Protein AF-A0A836ZQK9-F1 (afdb_monomer)

Secondary structure (DSSP, 8-state):
-PPPP-EE-SSSSEE--SSPPPPHHHHHHHHTT-GGG--EEEEEEE---SSSEEEEEEETTEEEEEEEEETTT--HHHHHHHHHHHHHHHHTT--BPPBPP-TTS-S-EEETTEEEEEEEPPSSB-TTTTSPTTPPPSSHHHHHHHHHHHHHHHHHTTT--PPPPS--TT----TTTSSS-HHHHHHHHHTT-HHHHHHHTTS-HHHHHHHHTHHHHHHHHHHHTSTTSS--EEE-S---GGGEEEEEETTEEEEEEE--GGG-EEE-HHHHHHHHHHHHH--GGGGGGT------HHHHTT-

Solvent-accessible surface area (backbone atoms only — not comparable to full-atom values): 16771 Å² total; per-residue (Å²): 131,84,80,75,78,54,14,57,47,98,54,97,52,76,29,75,50,87,50,71,77,80,48,71,67,58,52,50,61,57,44,68,43,28,65,86,38,48,56,81,76,46,80,75,47,69,56,40,54,55,92,44,26,32,33,39,30,35,29,74,71,49,60,32,33,42,38,40,32,50,42,95,70,34,38,60,67,61,50,46,58,45,49,52,51,44,51,46,24,41,74,57,66,31,56,49,46,48,76,43,58,31,82,85,69,43,54,56,47,79,56,94,64,34,24,35,40,41,28,48,63,60,52,63,39,66,85,34,70,89,54,62,83,33,54,50,60,94,44,54,58,55,25,30,22,49,26,55,46,51,54,47,42,53,62,23,33,59,90,63,88,64,78,56,63,94,62,80,62,67,50,39,68,55,74,47,69,73,45,100,53,35,67,60,45,45,58,62,49,33,81,81,31,64,70,60,40,62,68,44,71,84,46,70,53,70,59,51,44,55,72,73,44,41,67,57,46,66,68,44,40,72,57,60,71,34,92,77,58,62,54,80,30,52,39,52,44,58,46,36,70,68,36,34,16,36,42,72,58,97,87,46,57,39,64,45,17,40,50,74,53,74,19,37,26,55,32,21,69,69,57,35,49,52,39,32,47,52,33,26,28,33,34,60,60,36,48,81,69,82,38,81,52,68,59,48,64,81,36,58,84,38,65

Radius of gyration: 20.06 Å; Cα contacts (8 Å, |Δi|>4): 512; chains: 1; bounding box: 60×52×53 Å

pLDDT: mean 93.71, std 6.9, range [37.28, 98.88]

Foldseek 3Di:
DDDADWAFDPAPDTHHAPDDADDPVNVQVVCVQAPVQAGWDAFPDWARHRQWTKTWTAGPNGIKIKIKHFCVQPPLVLVVVLQLQQVLLVVLPQQAWHWDAGPVRRQWDDDDRMIMGMIHDGDAAQPCRVPHWLEADPDLLLLQQLVVSQVSSQVSQPPVPDAWGPDPRLAAACVLLLDPDSLVSVVVVCVVVVVVVVVCVPPPVSVCCVPPPVVVSVVCNVQSVPVPSKDWTWHLNQSASSQFHWDADPNRIHGNYGHDSSHITRHGSVSNLVNNQRRHFFPVNVVVVVHHRHGPVVSNVSD

Organism: NCBI:txid1184265

Mean predicted aligned error: 4.22 Å

InterPro domains:
  IPR002575 Aminoglycoside phosphotransferase [PF01636] (57-280)
  IPR011009 Protein kinase-like domain superfamily [SSF56112] (20-278)
  IPR050249 Pseudomonas-type Homoserine Kinase [PTHR21064] (59-283)

Nearest PDB structures (foldseek):
  6sv5-assembly1_A  TM=6.709E-01  e=5.496E-08  Bacillus pumilus
  6sul-assembly2_C  TM=6.731E-01  e=3.816E-07  Bacillus pumilus
  4pdy-assembly1_A  TM=6.134E-01  e=2.683E-07  Alicyclobacillus acidocaldarius subsp. acidocaldarius DSM 446
  3nie-assembly3_A  TM=5.172E-01  e=1.338E-03  Plasmodium falciparum
  1mru-assembly1_A  TM=5.397E-01  e=1.486E-02  Mycobacterium tuberculosis

Sequence (303 aa):
MNVPHQVHGMSLELALPDWPVLTTDEIHRVLQGFPALGRLTEVRWHSARPFSAAACVETASGPVIVKRHHRSVRSVAALREEHSFIAHLRWAGAPVVEVLHDAQGRTALAYDDWVYEVQRVGAGRDLYRDALSWTPFTDLAHARAAGAALAQLHNAAQGFDAPARSTSVLVANLRLFAQADPLQALHDALSTRPHLAAALQHRPWQHDIATHLLPWHARAWPLLSAPGALPPLWTHGDWHASNLLWDTIDGHTRVSTIFDFGLTDCSSALFDLATAIERNLIPWLRLDTDARAQAELAQLDAL

Structure (mmCIF, N/CA/C/O backbone):
data_AF-A0A836ZQK9-F1
#
_entry.id   AF-A0A836ZQK9-F1
#
loop_
_atom_site.group_PDB
_atom_site.id
_atom_site.type_symbol
_atom_site.label_atom_id
_atom_site.label_alt_id
_atom_site.label_comp_id
_atom_site.label_asym_id
_atom_site.label_entity_id
_atom_site.label_seq_id
_atom_site.pdbx_PDB_ins_code
_atom_site.Cartn_x
_atom_site.Cartn_y
_atom_site.Cartn_z
_atom_site.occupancy
_atom_site.B_iso_or_equiv
_atom_site.auth_seq_id
_atom_site.auth_comp_id
_atom_site.auth_asym_id
_atom_site.auth_atom_id
_atom_site.pdbx_PDB_model_num
ATOM 1 N N . MET A 1 1 ? -33.364 -11.709 -2.331 1.00 37.28 1 MET A N 1
ATOM 2 C CA . MET A 1 1 ? -32.079 -12.435 -2.264 1.00 37.28 1 MET A CA 1
ATOM 3 C C . MET A 1 1 ? -30.996 -11.379 -2.149 1.00 37.28 1 MET A C 1
ATOM 5 O O . MET A 1 1 ? -30.955 -10.523 -3.022 1.00 37.28 1 MET A O 1
ATOM 9 N N . ASN A 1 2 ? -30.222 -11.358 -1.060 1.00 48.94 2 ASN A N 1
ATOM 10 C CA . ASN A 1 2 ? -29.102 -10.420 -0.943 1.00 48.94 2 ASN A CA 1
ATOM 11 C C . ASN A 1 2 ? -28.003 -10.858 -1.909 1.00 48.94 2 ASN A C 1
ATOM 13 O O . ASN A 1 2 ? -27.611 -12.024 -1.901 1.00 48.94 2 ASN A O 1
ATOM 17 N N . VAL A 1 3 ? -27.546 -9.932 -2.747 1.00 65.25 3 VAL A N 1
ATOM 18 C CA . VAL A 1 3 ? -26.366 -10.137 -3.588 1.00 65.25 3 VAL A CA 1
ATOM 19 C C . VAL A 1 3 ? -25.162 -10.320 -2.649 1.00 65.25 3 VAL A C 1
ATOM 21 O O . VAL A 1 3 ? -25.035 -9.541 -1.700 1.00 65.25 3 VAL A O 1
ATOM 24 N N . PRO A 1 4 ? -24.328 -11.361 -2.828 1.00 77.75 4 PRO A N 1
ATOM 25 C CA . PRO A 1 4 ? -23.146 -11.565 -1.993 1.00 77.75 4 PRO A CA 1
ATOM 26 C C . PRO A 1 4 ? -22.179 -10.382 -2.131 1.00 77.75 4 PRO A C 1
ATOM 28 O O . PRO A 1 4 ? -22.065 -9.804 -3.208 1.00 77.75 4 PRO A O 1
ATOM 31 N N . HIS A 1 5 ? -21.486 -10.030 -1.042 1.00 82.31 5 HIS A N 1
ATOM 32 C CA . HIS A 1 5 ? -20.444 -8.996 -1.060 1.00 82.31 5 HIS A CA 1
ATOM 33 C C . HIS A 1 5 ? -19.374 -9.340 -2.097 1.00 82.31 5 HIS A C 1
ATOM 35 O O . HIS A 1 5 ? -18.931 -10.489 -2.159 1.00 82.31 5 HIS A O 1
ATOM 41 N N . GLN A 1 6 ? -18.956 -8.349 -2.882 1.00 83.31 6 GLN A N 1
ATOM 42 C CA . GLN A 1 6 ? -17.950 -8.517 -3.926 1.00 83.31 6 GLN A CA 1
ATOM 43 C C . GLN A 1 6 ? -16.752 -7.595 -3.688 1.00 83.31 6 GLN A C 1
ATOM 45 O O . GLN A 1 6 ? -16.864 -6.552 -3.040 1.00 83.31 6 GLN A O 1
ATOM 50 N N . VAL A 1 7 ? -15.603 -7.989 -4.229 1.00 80.62 7 VAL A N 1
ATOM 51 C CA . VAL A 1 7 ? -14.344 -7.240 -4.171 1.00 80.62 7 VAL A CA 1
ATOM 52 C C . VAL A 1 7 ? -13.824 -6.950 -5.574 1.00 80.62 7 VAL A C 1
ATOM 54 O O . VAL A 1 7 ? -14.181 -7.629 -6.536 1.00 80.62 7 VAL A O 1
ATOM 57 N N . HIS A 1 8 ? -12.955 -5.953 -5.696 1.00 75.25 8 HIS A N 1
ATOM 58 C CA . HIS A 1 8 ? -12.177 -5.731 -6.906 1.00 75.25 8 HIS A CA 1
ATOM 59 C C . HIS A 1 8 ? -11.240 -6.920 -7.119 1.00 75.25 8 HIS A C 1
ATOM 61 O O . HIS A 1 8 ? -10.393 -7.206 -6.270 1.00 75.25 8 HIS A O 1
ATOM 67 N N . GLY A 1 9 ? -11.423 -7.622 -8.237 1.00 70.50 9 GLY A N 1
ATOM 68 C CA . GLY A 1 9 ? -10.501 -8.655 -8.684 1.00 70.50 9 GLY A CA 1
ATOM 69 C C . GLY A 1 9 ? -9.268 -8.065 -9.370 1.00 70.50 9 GLY A C 1
ATOM 70 O O . GLY A 1 9 ? -9.018 -6.860 -9.348 1.00 70.50 9 GLY A O 1
ATOM 71 N N . MET A 1 10 ? -8.513 -8.943 -10.026 1.00 71.31 10 MET A N 1
ATOM 72 C CA . MET A 1 10 ? -7.390 -8.575 -10.899 1.00 71.31 10 MET A CA 1
ATOM 73 C C . MET A 1 10 ? -7.829 -8.367 -12.360 1.00 71.31 10 MET A C 1
ATOM 75 O O . MET A 1 10 ? -6.989 -8.392 -13.250 1.00 71.31 10 MET A O 1
ATOM 79 N N . SER A 1 11 ? -9.134 -8.212 -12.603 1.00 76.00 11 SER A N 1
ATOM 80 C CA . SER A 1 11 ? -9.747 -8.003 -13.918 1.00 76.00 11 SER A CA 1
ATOM 81 C C . SER A 1 11 ? -10.744 -6.839 -13.863 1.00 76.00 11 SER A C 1
ATOM 83 O O . SER A 1 11 ? -10.912 -6.187 -12.829 1.00 76.00 11 SER A O 1
ATOM 85 N N . LEU A 1 12 ? -11.437 -6.581 -14.975 1.00 76.06 12 LEU A N 1
ATOM 86 C CA . LEU A 1 12 ? -12.530 -5.603 -15.037 1.00 76.06 12 LEU A CA 1
ATOM 87 C C . LEU A 1 12 ? -13.792 -6.034 -14.262 1.00 76.06 12 LEU A C 1
ATOM 89 O O . LEU A 1 12 ? -14.691 -5.216 -14.067 1.00 76.06 12 LEU A O 1
ATOM 93 N N . GLU A 1 13 ? -13.878 -7.296 -13.835 1.00 81.19 13 GLU A N 1
ATOM 94 C CA . GLU A 1 13 ? -15.044 -7.846 -13.143 1.00 81.19 13 GLU A CA 1
ATOM 95 C C . GLU A 1 13 ? -14.845 -7.896 -11.623 1.00 81.19 13 GLU A C 1
ATOM 97 O O . GLU A 1 13 ? -13.746 -8.107 -11.102 1.00 81.19 13 GLU A O 1
ATOM 102 N N . LEU A 1 14 ? -15.949 -7.729 -10.891 1.00 79.44 14 LEU A N 1
ATOM 103 C CA . LEU A 1 14 ? -15.969 -7.952 -9.451 1.00 79.44 14 LEU A CA 1
ATOM 104 C C . LEU A 1 14 ? -15.875 -9.451 -9.143 1.00 79.44 14 LEU A C 1
ATOM 106 O O . LEU A 1 14 ? -16.553 -10.271 -9.762 1.00 79.44 14 LEU A O 1
ATOM 110 N N . ALA A 1 15 ? -15.079 -9.799 -8.137 1.00 78.88 15 ALA A N 1
ATOM 111 C CA . ALA A 1 15 ? -14.850 -11.168 -7.700 1.00 78.88 15 ALA A CA 1
ATOM 112 C C . ALA A 1 15 ? -15.504 -11.445 -6.340 1.00 78.88 15 ALA A C 1
ATOM 114 O O . ALA A 1 15 ? -15.830 -10.532 -5.575 1.00 78.88 15 ALA A O 1
ATOM 115 N N . LEU A 1 16 ? -15.679 -12.728 -6.021 1.00 83.56 16 LEU A N 1
ATOM 116 C CA . LEU A 1 16 ? -15.955 -13.128 -4.644 1.00 83.56 16 LEU A CA 1
ATOM 117 C C . LEU A 1 16 ? -14.700 -12.905 -3.795 1.00 83.56 16 LEU A C 1
ATOM 119 O O . LEU A 1 16 ? -13.592 -13.125 -4.285 1.00 83.56 16 LEU A O 1
ATOM 123 N N . PRO A 1 17 ? -14.850 -12.478 -2.535 1.00 83.25 17 PRO A N 1
ATOM 124 C CA . PRO A 1 17 ? -13.701 -12.275 -1.678 1.00 83.25 17 PRO A CA 1
ATOM 125 C C . PRO A 1 17 ? -13.077 -13.620 -1.293 1.00 83.25 17 PRO A C 1
ATOM 127 O O . PRO A 1 17 ? -13.773 -14.514 -0.808 1.00 83.25 17 PRO A O 1
ATOM 130 N N . ASP A 1 18 ? -11.755 -13.735 -1.435 1.00 83.69 18 ASP A N 1
ATOM 131 C CA . ASP A 1 18 ? -10.992 -14.888 -0.931 1.00 83.69 18 ASP A CA 1
ATOM 132 C C . ASP A 1 18 ? -11.128 -15.030 0.597 1.00 83.69 18 ASP A C 1
ATOM 134 O O . ASP A 1 18 ? -11.082 -16.130 1.151 1.00 83.69 18 ASP A O 1
ATOM 138 N N . TRP A 1 19 ? -11.337 -13.901 1.285 1.00 85.88 19 TRP A N 1
ATOM 139 C CA . TRP A 1 19 ? -11.532 -13.821 2.729 1.00 85.88 19 TRP A CA 1
ATOM 140 C C . TRP A 1 19 ? -12.969 -13.402 3.065 1.00 85.88 19 TRP A C 1
ATOM 142 O O . TRP A 1 19 ? -13.409 -12.351 2.607 1.00 85.88 19 TRP A O 1
ATOM 152 N N . PRO A 1 20 ? -13.704 -14.138 3.920 1.00 89.31 20 PRO A N 1
ATOM 153 C CA . PRO A 1 20 ? -15.073 -13.771 4.284 1.00 89.31 20 PRO A CA 1
ATOM 154 C C . PRO A 1 20 ? -15.180 -12.340 4.825 1.00 89.31 20 PRO A C 1
ATOM 156 O O . PRO A 1 20 ? -14.250 -11.838 5.455 1.00 89.31 20 PRO A O 1
ATOM 159 N N . VAL A 1 21 ? -16.329 -11.689 4.666 1.00 92.56 21 VAL A N 1
ATOM 160 C CA . VAL A 1 21 ? -16.559 -10.384 5.305 1.00 92.56 21 VAL A CA 1
ATOM 161 C C . VAL A 1 21 ? -16.473 -10.482 6.833 1.00 92.56 21 VAL A C 1
ATOM 163 O O . VAL A 1 21 ? -16.730 -11.534 7.420 1.00 92.56 21 VAL A O 1
ATOM 166 N N . LEU A 1 22 ? -16.113 -9.373 7.482 1.00 94.56 22 LEU A N 1
ATOM 167 C CA . LEU A 1 22 ? -16.157 -9.248 8.940 1.00 94.56 22 LEU A CA 1
ATOM 168 C C . LEU A 1 22 ? -17.598 -9.385 9.441 1.00 94.56 22 LEU A C 1
ATOM 170 O O . LEU A 1 22 ? -18.480 -8.633 9.011 1.00 94.56 22 LEU A O 1
ATOM 174 N N . THR A 1 23 ? -17.826 -10.303 10.377 1.00 94.31 23 THR A N 1
ATOM 175 C CA . THR A 1 23 ? -19.115 -10.428 11.066 1.00 94.31 23 THR A CA 1
ATOM 176 C C . THR A 1 23 ? -19.237 -9.413 12.205 1.00 94.31 23 THR A C 1
ATOM 178 O O . THR A 1 23 ? -18.243 -8.968 12.783 1.00 94.31 23 THR A O 1
ATOM 181 N N . THR A 1 24 ? -20.472 -9.065 12.572 1.00 94.88 24 THR A N 1
ATOM 182 C CA . THR A 1 24 ? -20.743 -8.167 13.707 1.00 94.88 24 THR A CA 1
ATOM 183 C C . THR A 1 24 ? -20.171 -8.708 15.020 1.00 94.88 24 THR A C 1
ATOM 185 O O . THR A 1 24 ? -19.635 -7.936 15.812 1.00 94.88 24 THR A O 1
ATOM 188 N N . ASP A 1 25 ? -20.228 -10.025 15.237 1.00 94.81 25 ASP A N 1
ATOM 189 C CA . ASP A 1 25 ? -19.712 -10.659 16.456 1.00 94.81 25 ASP A CA 1
ATOM 190 C C . ASP A 1 25 ? -18.183 -10.579 16.545 1.00 94.81 25 ASP A C 1
ATOM 192 O O . ASP A 1 25 ? -17.637 -10.311 17.618 1.00 94.81 25 ASP A O 1
ATOM 196 N N . GLU A 1 26 ? -17.481 -10.756 15.420 1.00 95.44 26 GLU A N 1
ATOM 197 C CA . GLU A 1 26 ? -16.029 -10.556 15.348 1.00 95.44 26 GLU A CA 1
ATOM 198 C C . GLU A 1 26 ? -15.656 -9.103 15.637 1.00 95.44 26 GLU A C 1
ATOM 200 O O . GLU A 1 26 ? -14.784 -8.847 16.468 1.00 95.44 26 GLU A O 1
ATOM 205 N N . ILE A 1 27 ? -16.346 -8.148 15.003 1.00 97.25 27 ILE A N 1
ATOM 206 C CA . ILE A 1 27 ? -16.124 -6.713 15.224 1.00 97.25 27 ILE A CA 1
ATOM 207 C C . ILE A 1 27 ? -16.344 -6.372 16.700 1.00 97.25 27 ILE A C 1
ATOM 209 O O . ILE A 1 27 ? -15.504 -5.717 17.315 1.00 97.25 27 ILE A O 1
ATOM 213 N N . HIS A 1 28 ? -17.441 -6.840 17.299 1.00 96.44 28 HIS A N 1
ATOM 214 C CA . HIS A 1 28 ? -17.735 -6.579 18.703 1.00 96.44 28 HIS A CA 1
ATOM 215 C C . HIS A 1 28 ? -16.650 -7.154 19.624 1.00 96.44 28 HIS A C 1
ATOM 217 O O . HIS A 1 28 ? -16.172 -6.448 20.512 1.00 96.44 28 HIS A O 1
ATOM 223 N N . ARG A 1 29 ? -16.198 -8.391 19.378 1.00 96.25 29 ARG A N 1
ATOM 224 C CA . ARG A 1 29 ? -15.104 -9.021 20.135 1.00 96.25 29 ARG A CA 1
ATOM 225 C C . ARG A 1 29 ? -13.797 -8.231 20.030 1.00 96.25 29 ARG A C 1
ATOM 227 O O . ARG A 1 29 ? -13.107 -8.060 21.030 1.00 96.25 29 ARG A O 1
ATOM 234 N N . VAL A 1 30 ? -13.454 -7.737 18.842 1.00 97.44 30 VAL A N 1
ATOM 235 C CA . VAL A 1 30 ? -12.264 -6.896 18.631 1.00 97.44 30 VAL A CA 1
ATOM 236 C C . VAL A 1 30 ? -12.386 -5.587 19.412 1.00 97.44 30 VAL A C 1
ATOM 238 O O . VAL A 1 30 ? -11.475 -5.238 20.161 1.00 97.44 30 VAL A O 1
ATOM 241 N N . LEU A 1 31 ? -13.521 -4.892 19.296 1.00 97.69 31 LEU A N 1
ATOM 242 C CA . LEU A 1 31 ? -13.736 -3.584 19.921 1.00 97.69 31 LEU A CA 1
ATOM 243 C C . LEU A 1 31 ? -13.819 -3.631 21.454 1.00 97.69 31 LEU A C 1
ATOM 245 O O . LEU A 1 31 ? -13.539 -2.621 22.095 1.00 97.69 31 LEU A O 1
ATOM 249 N N . GLN A 1 32 ? -14.094 -4.789 22.066 1.00 96.31 32 GLN A N 1
ATOM 250 C CA . GLN A 1 32 ? -13.962 -4.967 23.523 1.00 96.31 32 GLN A CA 1
ATOM 251 C C . GLN A 1 32 ? -12.537 -4.696 24.031 1.00 96.31 32 GLN A C 1
ATOM 253 O O . GLN A 1 32 ? -12.366 -4.279 25.176 1.00 96.31 32 GLN A O 1
ATOM 258 N N . GLY A 1 33 ? -11.518 -4.876 23.183 1.00 96.81 33 GLY A N 1
ATOM 259 C CA . GLY A 1 33 ? -10.138 -4.503 23.497 1.00 96.81 33 GLY A CA 1
ATOM 260 C C . GLY A 1 33 ? -9.902 -2.989 23.542 1.00 96.81 33 GLY A C 1
ATOM 261 O O . GLY A 1 33 ? -8.914 -2.550 24.120 1.00 96.81 33 GLY A O 1
ATOM 262 N N . PHE A 1 34 ? -10.805 -2.178 22.988 1.00 97.81 34 PHE A N 1
ATOM 263 C CA . PHE A 1 34 ? -10.651 -0.731 22.824 1.00 97.81 34 PHE A CA 1
ATOM 264 C C . PHE A 1 34 ? -11.731 0.028 23.614 1.00 97.81 34 PHE A C 1
ATOM 266 O O . PHE A 1 34 ? -12.597 0.671 23.018 1.00 97.81 34 PHE A O 1
ATOM 273 N N . PRO A 1 35 ? -11.702 0.008 24.961 1.00 95.38 35 PRO A N 1
ATOM 274 C CA . PRO A 1 35 ? -12.770 0.578 25.787 1.00 95.38 35 PRO A CA 1
ATOM 275 C C . PRO A 1 35 ? -13.000 2.076 25.541 1.00 95.38 35 PRO A C 1
ATOM 277 O O . PRO A 1 35 ? -14.123 2.552 25.687 1.00 95.38 35 PRO A O 1
ATOM 280 N N . ALA 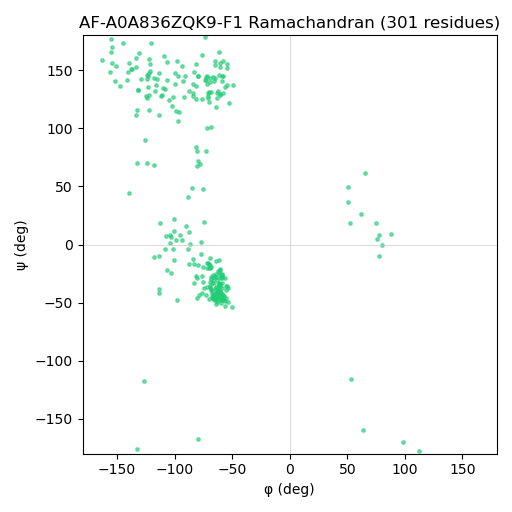A 1 36 ? -11.967 2.810 25.111 1.00 95.25 36 ALA A N 1
ATOM 281 C CA . ALA A 1 36 ? -12.068 4.223 24.744 1.00 95.25 36 ALA A CA 1
ATOM 282 C C . ALA A 1 36 ? -13.006 4.482 23.550 1.00 95.25 36 ALA A C 1
ATOM 284 O O . ALA A 1 36 ? -13.515 5.592 23.416 1.00 95.25 36 ALA A O 1
ATOM 285 N N . LEU A 1 37 ? -13.252 3.474 22.705 1.00 96.62 37 LEU A N 1
ATOM 286 C CA . LEU A 1 37 ? -14.163 3.595 21.569 1.00 96.62 37 LEU A CA 1
ATOM 287 C C . LEU A 1 37 ? -15.641 3.476 21.971 1.00 96.62 37 LEU A C 1
ATOM 289 O O . LEU A 1 37 ? -16.533 3.875 21.219 1.00 96.62 37 LEU A O 1
ATOM 293 N N . GLY A 1 38 ? -15.914 2.936 23.160 1.00 94.50 38 GLY A N 1
ATOM 294 C CA . GLY A 1 38 ? -17.259 2.603 23.610 1.00 94.50 38 GLY A CA 1
ATOM 295 C C . GLY A 1 38 ? -17.921 1.513 22.759 1.00 94.50 38 GLY A C 1
ATOM 296 O O . GLY A 1 38 ? -17.263 0.718 22.092 1.00 94.50 38 GLY A O 1
ATOM 297 N N . ARG A 1 39 ? -19.255 1.441 22.818 1.00 93.88 39 ARG A N 1
ATOM 298 C CA . ARG A 1 39 ? -20.022 0.375 22.152 1.00 93.88 39 ARG A CA 1
ATOM 299 C C . ARG A 1 39 ? -20.034 0.534 20.630 1.00 93.88 39 ARG A C 1
ATOM 301 O O . ARG A 1 39 ? -20.157 1.654 20.138 1.00 93.88 39 ARG A O 1
ATOM 308 N N . LEU A 1 40 ? -20.018 -0.596 19.921 1.00 95.94 40 LEU A N 1
ATOM 309 C CA . LEU A 1 40 ? -20.398 -0.678 18.509 1.00 95.94 40 LEU A CA 1
ATOM 310 C C . LEU A 1 40 ? -21.868 -0.269 18.356 1.00 95.94 40 LEU A C 1
ATOM 312 O O . LEU A 1 40 ? -22.725 -0.750 19.105 1.00 95.94 40 LEU A O 1
ATOM 316 N N . THR A 1 41 ? -22.160 0.601 17.397 1.00 94.62 41 THR A N 1
ATOM 317 C CA . THR A 1 41 ? -23.529 1.029 17.082 1.00 94.62 41 THR A CA 1
ATOM 318 C C . THR A 1 41 ? -23.973 0.559 15.702 1.00 94.62 41 THR A C 1
ATOM 320 O O . THR A 1 41 ? -25.121 0.148 15.560 1.00 94.62 41 THR A O 1
ATOM 323 N N . GLU A 1 42 ? -23.080 0.563 14.710 1.00 96.00 42 GLU A N 1
ATOM 324 C CA . GLU A 1 42 ? -23.412 0.222 13.323 1.00 96.00 42 GLU A CA 1
ATOM 325 C C . GLU A 1 42 ? -22.182 -0.269 12.546 1.00 96.00 42 GLU A C 1
ATOM 327 O O . GLU A 1 42 ? -21.066 0.199 12.768 1.00 96.00 42 GLU A O 1
ATOM 332 N N . VAL A 1 43 ? -22.382 -1.179 11.588 1.00 96.75 43 VAL A N 1
ATOM 333 C CA . VAL A 1 43 ? -21.395 -1.474 10.537 1.00 96.75 43 VAL A CA 1
ATOM 334 C C . VAL A 1 43 ? -21.794 -0.681 9.296 1.00 96.75 43 VAL A C 1
ATOM 336 O O . VAL A 1 43 ? -22.780 -1.017 8.649 1.00 96.75 43 VAL A O 1
ATOM 339 N N . ARG A 1 44 ? -21.053 0.390 8.984 1.00 95.31 44 ARG A N 1
ATOM 340 C CA . ARG A 1 44 ? -21.409 1.346 7.923 1.00 95.31 44 ARG A CA 1
ATOM 341 C C . ARG A 1 44 ? -21.198 0.765 6.526 1.00 95.31 44 ARG A C 1
ATOM 343 O O . ARG A 1 44 ? -22.007 0.991 5.634 1.00 95.31 44 ARG A O 1
ATOM 350 N N . TRP A 1 45 ? -20.075 0.078 6.319 1.00 94.31 45 TRP A N 1
ATOM 351 C CA . TRP A 1 45 ? -19.741 -0.574 5.051 1.00 94.31 45 TRP A CA 1
ATOM 352 C C . TRP A 1 45 ? -18.624 -1.603 5.226 1.00 94.31 45 TRP A C 1
ATOM 354 O O . TRP A 1 45 ? -17.810 -1.506 6.149 1.00 94.31 45 TRP A O 1
ATOM 364 N N . HIS A 1 46 ? -18.552 -2.543 4.282 1.00 93.44 46 HIS A N 1
ATOM 365 C CA . HIS A 1 46 ? -17.446 -3.485 4.10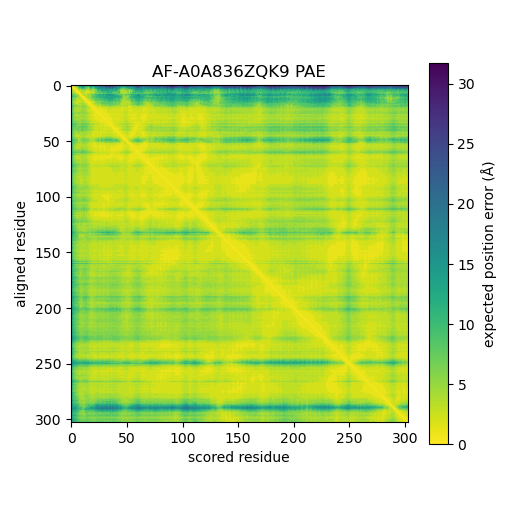8 1.00 93.44 46 HIS A CA 1
ATOM 366 C C . HIS A 1 46 ? -16.613 -3.104 2.885 1.00 93.44 46 HIS A C 1
ATOM 368 O O . HIS A 1 46 ? -17.142 -2.657 1.870 1.00 93.44 46 HIS A O 1
ATOM 374 N N . SER A 1 47 ? -15.298 -3.251 2.999 1.00 89.44 47 SER A N 1
ATOM 375 C CA . SER A 1 47 ? -14.352 -2.914 1.938 1.00 89.44 47 SER A CA 1
ATOM 376 C C . SER A 1 47 ? -14.477 -3.873 0.758 1.00 89.44 47 SER A C 1
ATOM 378 O O . SER A 1 47 ? -14.587 -5.085 0.942 1.00 89.44 47 SER A O 1
ATOM 380 N N . ALA A 1 48 ? -14.382 -3.327 -0.452 1.00 84.81 48 ALA A N 1
ATOM 381 C CA . ALA A 1 48 ? -14.273 -4.087 -1.692 1.00 84.81 48 ALA A CA 1
ATOM 382 C C . ALA A 1 48 ? -12.810 -4.432 -2.056 1.00 84.81 48 ALA A C 1
ATOM 384 O O . ALA A 1 48 ? -12.543 -4.848 -3.178 1.00 84.81 48 ALA A O 1
ATOM 385 N N . ARG A 1 49 ? -11.827 -4.231 -1.167 1.00 82.62 49 ARG A N 1
ATOM 386 C CA . ARG A 1 49 ? -10.411 -4.531 -1.462 1.00 82.62 49 ARG A CA 1
ATOM 387 C C . ARG A 1 49 ? -10.094 -6.020 -1.208 1.00 82.62 49 ARG A C 1
ATOM 389 O O . ARG A 1 49 ? -10.541 -6.552 -0.196 1.00 82.62 49 ARG A O 1
ATOM 396 N N . PRO A 1 50 ? -9.320 -6.695 -2.081 1.00 77.19 50 PRO A N 1
ATOM 397 C CA . PRO A 1 50 ? -9.222 -8.161 -2.078 1.00 77.19 50 PRO A CA 1
ATOM 398 C C . PRO A 1 50 ? -8.250 -8.750 -1.040 1.00 77.19 50 PRO A C 1
ATOM 400 O O . PRO A 1 50 ? -8.440 -9.877 -0.592 1.00 77.19 50 PRO A O 1
ATOM 403 N N . PHE A 1 51 ? -7.206 -8.019 -0.631 1.00 80.25 51 PHE A N 1
ATOM 404 C CA . PHE A 1 51 ? -6.114 -8.603 0.168 1.00 80.25 51 PHE A CA 1
ATOM 405 C C . PHE A 1 51 ? -6.375 -8.680 1.678 1.00 80.25 51 PHE A C 1
ATOM 407 O O . PHE A 1 51 ? -5.645 -9.371 2.387 1.00 80.25 51 PHE A O 1
ATOM 414 N N . SER A 1 52 ? -7.412 -8.006 2.179 1.00 87.19 52 SER A N 1
ATOM 415 C CA . SER A 1 52 ? -7.851 -8.098 3.575 1.00 87.19 52 SER A CA 1
ATOM 416 C C . SER A 1 52 ? -9.352 -7.853 3.680 1.00 87.19 52 SER A C 1
ATOM 418 O O . SER A 1 52 ? -9.927 -7.142 2.858 1.00 87.19 52 SER A O 1
ATOM 420 N N . ALA A 1 53 ? -9.991 -8.404 4.712 1.00 93.38 53 ALA A N 1
ATOM 421 C CA . ALA A 1 53 ? -11.360 -8.027 5.039 1.00 93.38 53 ALA A CA 1
ATOM 422 C C . ALA A 1 53 ? -11.320 -6.761 5.899 1.00 93.38 53 ALA A C 1
ATOM 424 O O . ALA A 1 53 ? -10.639 -6.731 6.922 1.00 93.38 53 ALA A O 1
ATOM 425 N N . ALA A 1 54 ? -12.055 -5.722 5.515 1.00 95.31 54 ALA A N 1
ATOM 426 C CA . ALA A 1 54 ? -12.130 -4.493 6.295 1.00 95.31 54 ALA A CA 1
ATOM 427 C C . ALA A 1 54 ? -13.560 -3.968 6.377 1.00 95.31 54 ALA A C 1
ATOM 429 O O . ALA A 1 54 ? -14.359 -4.182 5.465 1.00 95.31 54 ALA A O 1
ATOM 430 N N . ALA A 1 55 ? -13.876 -3.279 7.466 1.00 96.94 55 ALA A N 1
ATOM 431 C CA . ALA A 1 55 ? -15.161 -2.628 7.662 1.00 96.94 55 ALA A CA 1
ATOM 432 C C . ALA A 1 55 ? -14.979 -1.280 8.356 1.00 96.94 55 ALA A C 1
ATOM 434 O O . ALA A 1 55 ? -14.168 -1.150 9.274 1.00 96.94 55 ALA A O 1
ATOM 435 N N . CYS A 1 56 ? -15.766 -0.292 7.940 1.00 97.31 56 CYS A N 1
ATOM 436 C CA . CYS A 1 56 ? -15.942 0.939 8.699 1.00 97.31 56 CYS A CA 1
ATOM 437 C C . CYS A 1 56 ? -17.134 0.775 9.621 1.00 97.31 56 CYS A C 1
ATOM 439 O O . CYS A 1 56 ? -18.228 0.414 9.181 1.00 97.31 56 CYS A O 1
ATOM 441 N N . VAL A 1 57 ? -16.916 1.036 10.899 1.00 98.06 57 VAL A N 1
ATOM 442 C CA . VAL A 1 57 ? -17.900 0.794 11.947 1.00 98.06 57 VAL A CA 1
ATOM 443 C C . VAL A 1 57 ? -18.059 2.046 12.784 1.00 98.06 57 VAL A C 1
ATOM 445 O O . VAL A 1 57 ? -17.088 2.758 13.035 1.00 98.06 57 VAL A O 1
ATOM 448 N N . GLU A 1 58 ? -19.289 2.320 13.194 1.00 98.06 58 GLU A N 1
ATOM 449 C CA . GLU A 1 58 ? -19.592 3.402 14.115 1.00 98.06 58 GLU A CA 1
ATOM 450 C C . GLU A 1 58 ? -19.478 2.909 15.554 1.00 98.06 58 GLU A C 1
ATOM 452 O O . GLU A 1 58 ? -20.020 1.859 15.915 1.00 98.06 58 GLU A O 1
ATOM 457 N N . THR A 1 59 ? -18.782 3.680 16.385 1.00 97.62 59 THR A N 1
ATOM 458 C CA . THR A 1 59 ? -18.726 3.459 17.829 1.00 97.62 59 THR A CA 1
ATOM 459 C C . THR A 1 59 ? -19.244 4.689 18.569 1.00 97.62 59 THR A C 1
ATOM 461 O O . THR A 1 59 ? -19.507 5.733 17.977 1.00 97.62 59 THR A O 1
ATOM 464 N N . ALA A 1 60 ? -19.390 4.602 19.891 1.00 96.19 60 ALA A N 1
ATOM 465 C CA . ALA A 1 60 ? -19.835 5.741 20.697 1.00 96.19 60 ALA A CA 1
ATOM 466 C C . ALA A 1 60 ? -18.897 6.966 20.620 1.00 96.19 60 ALA A C 1
ATOM 468 O O . ALA A 1 60 ? -19.329 8.078 20.915 1.00 96.19 60 ALA A O 1
ATOM 469 N N . SER A 1 61 ? -17.631 6.771 20.242 1.00 95.62 61 SER A N 1
ATOM 470 C CA . SER A 1 61 ? -16.630 7.833 20.088 1.00 95.62 61 SER A CA 1
ATOM 471 C C . SER A 1 61 ? -16.431 8.301 18.641 1.00 95.62 61 SER A C 1
ATOM 473 O O . SER A 1 61 ? -15.525 9.096 18.388 1.00 95.62 61 SER A O 1
ATOM 475 N N . GLY A 1 62 ? -17.208 7.782 17.689 1.00 96.31 62 GLY A N 1
ATOM 476 C CA . GLY A 1 62 ? -17.056 8.050 16.260 1.00 96.31 62 GLY A CA 1
ATOM 477 C C . GLY A 1 62 ? -16.596 6.833 15.450 1.00 96.31 62 GLY A C 1
ATOM 478 O O . GLY A 1 62 ? -16.423 5.740 15.992 1.00 96.31 62 GLY A O 1
ATOM 479 N N . PRO A 1 63 ? -16.384 7.001 14.136 1.00 97.69 63 PRO A N 1
ATOM 480 C CA . PRO A 1 63 ? -16.112 5.882 13.249 1.00 97.69 63 PRO A CA 1
ATOM 481 C C . PRO A 1 63 ? -14.658 5.399 13.323 1.00 97.69 63 PRO A C 1
ATOM 483 O O . PRO A 1 63 ? -13.714 6.191 13.424 1.00 97.69 63 PRO A O 1
ATOM 486 N N . VAL A 1 64 ? -14.474 4.086 13.174 1.00 98.50 64 VAL A N 1
ATOM 487 C CA . VAL A 1 64 ? -13.166 3.422 13.048 1.00 98.50 64 VAL A CA 1
ATOM 488 C C . VAL A 1 64 ? -13.169 2.416 11.899 1.00 98.50 64 VAL A C 1
ATOM 490 O O . VAL A 1 64 ? -14.224 1.978 11.438 1.00 98.50 64 VAL A O 1
ATOM 493 N N . ILE A 1 65 ? -11.981 2.046 11.430 1.00 98.12 65 ILE A N 1
ATOM 494 C CA . ILE A 1 65 ? -11.776 0.947 10.485 1.00 98.12 65 ILE A CA 1
ATOM 495 C C . ILE A 1 65 ? -11.281 -0.270 11.260 1.00 98.12 65 ILE A C 1
ATOM 497 O O . ILE A 1 65 ? -10.285 -0.182 11.974 1.00 98.12 65 ILE A O 1
ATOM 501 N N . VAL A 1 66 ? -11.947 -1.408 11.094 1.00 98.38 66 VAL A N 1
ATOM 502 C CA . VAL A 1 66 ? -11.465 -2.714 11.560 1.00 98.38 66 VAL A CA 1
ATOM 503 C C . VAL A 1 66 ? -10.975 -3.481 10.342 1.00 98.38 66 VAL A C 1
ATOM 505 O O . VAL A 1 66 ? -11.744 -3.653 9.395 1.00 98.38 66 VAL A O 1
ATOM 508 N N . LYS A 1 67 ? -9.722 -3.947 10.353 1.00 97.81 67 LYS A N 1
ATOM 509 C CA . LYS A 1 67 ? -9.182 -4.842 9.315 1.00 97.81 67 LYS A CA 1
ATOM 510 C C . LYS A 1 67 ? -8.875 -6.210 9.914 1.00 97.81 67 LYS A C 1
ATOM 512 O O . LYS A 1 67 ? -8.503 -6.314 11.083 1.00 97.81 67 LYS A O 1
ATOM 517 N N . ARG A 1 68 ? -9.029 -7.254 9.101 1.00 97.19 68 ARG A N 1
ATOM 518 C CA . ARG A 1 68 ? -8.727 -8.647 9.425 1.00 97.19 68 ARG A CA 1
ATOM 519 C C . ARG A 1 68 ? -7.897 -9.273 8.316 1.00 97.19 68 ARG A C 1
ATOM 521 O O . ARG A 1 68 ? -8.256 -9.223 7.139 1.00 97.19 68 ARG A O 1
ATOM 528 N N . HIS A 1 69 ? -6.839 -9.945 8.737 1.00 96.00 69 HIS A N 1
ATOM 529 C CA . HIS A 1 69 ? -5.922 -10.700 7.899 1.00 96.00 69 HIS A CA 1
ATOM 530 C C . HIS A 1 69 ? -5.863 -12.141 8.388 1.00 96.00 69 HIS A C 1
ATOM 532 O O . HIS A 1 69 ? -5.919 -12.392 9.592 1.00 96.00 69 HIS A O 1
ATOM 538 N N . HIS A 1 70 ? -5.719 -13.103 7.482 1.00 94.81 70 HIS A N 1
ATOM 539 C CA . HIS A 1 70 ? -5.408 -14.468 7.897 1.00 94.81 70 HIS A CA 1
ATOM 540 C C . HIS A 1 70 ? -3.948 -14.556 8.355 1.00 94.81 70 HIS A C 1
ATOM 542 O O . HIS A 1 70 ? -3.056 -13.970 7.731 1.00 94.81 70 HIS A O 1
ATOM 548 N N . ARG A 1 71 ? -3.671 -15.326 9.411 1.00 94.88 71 ARG A N 1
ATOM 549 C CA . ARG A 1 71 ? -2.335 -15.423 10.026 1.00 94.88 71 ARG A CA 1
ATOM 550 C C . ARG A 1 71 ? -1.242 -15.951 9.092 1.00 94.88 71 ARG A C 1
ATOM 552 O O . ARG A 1 71 ? -0.070 -15.666 9.317 1.00 94.88 71 ARG A O 1
ATOM 559 N N . SER A 1 72 ? -1.610 -16.706 8.050 1.00 91.88 72 SER A N 1
ATOM 560 C CA . SER A 1 72 ? -0.662 -17.158 7.016 1.00 91.88 72 SER A CA 1
ATOM 561 C C . SER A 1 72 ? -0.197 -16.030 6.090 1.00 91.88 72 SER A C 1
ATOM 563 O O . SER A 1 72 ? 0.841 -16.161 5.449 1.00 91.88 72 SER A O 1
ATOM 565 N N . VAL A 1 73 ? -0.954 -14.932 6.020 1.00 92.06 73 VAL A N 1
ATOM 566 C CA . VAL A 1 73 ? -0.634 -13.742 5.223 1.00 92.06 73 VAL A CA 1
ATOM 567 C C . VAL A 1 73 ? 0.010 -12.675 6.104 1.00 92.06 73 VAL A C 1
ATOM 569 O O . VAL A 1 73 ? 1.061 -12.127 5.755 1.00 92.06 73 VAL A O 1
ATOM 572 N N . ARG A 1 74 ? -0.589 -12.406 7.272 1.00 94.81 74 ARG A N 1
ATOM 573 C CA . ARG A 1 74 ? -0.071 -11.460 8.266 1.00 94.81 74 ARG A CA 1
ATOM 574 C C . ARG A 1 74 ? -0.109 -12.040 9.665 1.00 94.81 74 ARG A C 1
ATOM 576 O O . ARG A 1 74 ? -1.168 -12.211 10.254 1.00 94.81 74 ARG A O 1
ATOM 583 N N . SER A 1 75 ? 1.077 -12.294 10.211 1.00 96.69 75 SER A N 1
ATOM 584 C CA . SER A 1 75 ? 1.247 -12.554 11.636 1.00 96.69 75 SER A CA 1
ATOM 585 C C . SER A 1 75 ? 1.171 -11.247 12.430 1.00 96.69 75 SER A C 1
ATOM 587 O O . SER A 1 75 ? 1.375 -10.161 11.887 1.00 96.69 75 SER A O 1
ATOM 589 N N . VAL A 1 76 ? 0.955 -11.349 13.744 1.00 97.88 76 VAL A N 1
ATOM 590 C CA . VAL A 1 76 ? 1.031 -10.196 14.661 1.00 97.88 76 VAL A CA 1
ATOM 591 C C . VAL A 1 76 ? 2.384 -9.485 14.555 1.00 97.88 76 VAL A C 1
ATOM 593 O O . VAL A 1 76 ? 2.431 -8.262 14.592 1.00 97.88 76 VAL A O 1
ATOM 596 N N . ALA A 1 77 ? 3.483 -10.232 14.411 1.00 97.25 77 ALA A N 1
ATOM 597 C CA . ALA A 1 77 ? 4.819 -9.652 14.286 1.00 97.25 77 ALA A CA 1
ATOM 598 C C . ALA A 1 77 ? 4.969 -8.847 12.985 1.00 97.25 77 ALA A C 1
ATOM 600 O O . ALA A 1 77 ? 5.377 -7.692 13.041 1.00 97.25 77 ALA A O 1
ATOM 601 N N . ALA A 1 78 ? 4.553 -9.414 11.847 1.00 96.81 78 ALA A N 1
ATOM 602 C CA . ALA A 1 78 ? 4.600 -8.725 10.558 1.00 96.81 78 ALA A CA 1
ATOM 603 C C . ALA A 1 78 ? 3.724 -7.461 10.561 1.00 96.81 78 ALA A C 1
ATOM 605 O O . ALA A 1 78 ? 4.159 -6.400 10.131 1.00 96.81 78 ALA A O 1
ATOM 606 N N . LEU A 1 79 ? 2.514 -7.534 11.119 1.00 97.62 79 LEU A N 1
ATOM 607 C CA . LEU A 1 79 ? 1.625 -6.373 11.189 1.00 97.62 79 LEU A CA 1
ATOM 608 C C . LEU A 1 79 ? 2.172 -5.273 12.122 1.00 97.62 79 LEU A C 1
ATOM 610 O O . LEU A 1 79 ? 1.987 -4.085 11.880 1.00 97.62 79 LEU A O 1
ATOM 614 N N . ARG A 1 80 ? 2.929 -5.640 13.163 1.00 98.12 80 ARG A N 1
ATOM 615 C CA . ARG A 1 80 ? 3.619 -4.659 14.014 1.00 98.12 80 ARG A CA 1
ATOM 616 C C . ARG A 1 80 ? 4.745 -3.922 13.291 1.00 98.12 80 ARG A C 1
ATOM 618 O O . ARG A 1 80 ? 4.942 -2.752 13.593 1.00 98.12 80 ARG A O 1
ATOM 625 N N . GLU A 1 81 ? 5.448 -4.560 12.353 1.00 98.38 81 GLU A N 1
ATOM 626 C CA . GLU A 1 81 ? 6.453 -3.882 11.515 1.00 98.38 81 GLU A CA 1
ATOM 627 C C . GLU A 1 81 ? 5.800 -2.755 10.690 1.00 98.38 81 GLU A C 1
ATOM 629 O O . GLU A 1 81 ? 6.304 -1.635 10.662 1.00 98.38 81 GLU A O 1
ATOM 634 N N . GLU A 1 82 ? 4.626 -3.029 10.106 1.00 98.19 82 GLU A N 1
ATOM 635 C CA . GLU A 1 82 ? 3.753 -2.039 9.446 1.00 98.19 82 GLU A CA 1
ATOM 636 C C . GLU A 1 82 ? 3.374 -0.895 10.402 1.00 98.19 82 GLU A C 1
ATOM 638 O O . GLU A 1 82 ? 3.586 0.281 10.104 1.00 98.19 82 GLU A O 1
ATOM 643 N N . HIS A 1 83 ? 2.847 -1.230 11.582 1.00 98.75 83 HIS A N 1
ATOM 644 C CA . HIS A 1 83 ? 2.380 -0.239 12.554 1.00 98.75 83 HIS A CA 1
ATOM 645 C C . HIS A 1 83 ? 3.502 0.652 13.091 1.00 98.75 83 HIS A C 1
ATOM 647 O O . HIS A 1 83 ? 3.283 1.844 13.304 1.00 98.75 83 HIS A O 1
ATOM 653 N N . SER A 1 84 ? 4.698 0.100 13.305 1.00 98.62 84 SER A N 1
ATOM 654 C CA . SER A 1 84 ? 5.869 0.872 13.726 1.00 98.62 84 SER A CA 1
ATOM 655 C C . SER A 1 84 ? 6.258 1.914 12.681 1.00 98.62 84 SER A C 1
ATOM 657 O O . SER A 1 84 ? 6.544 3.052 13.050 1.00 98.62 84 SER A O 1
ATOM 659 N N . PHE A 1 85 ? 6.203 1.562 11.395 1.00 98.81 85 PHE A N 1
ATOM 660 C CA . PHE A 1 85 ? 6.475 2.512 10.322 1.00 98.81 85 PHE A CA 1
ATOM 661 C C . PHE A 1 85 ? 5.400 3.606 10.239 1.00 98.81 85 PHE A C 1
ATOM 663 O O . PHE A 1 85 ? 5.731 4.790 10.210 1.00 98.81 85 PHE A O 1
ATOM 670 N N . ILE A 1 86 ? 4.114 3.242 10.310 1.00 98.81 86 ILE A N 1
ATOM 671 C CA . ILE A 1 86 ? 3.006 4.216 10.341 1.00 98.81 86 ILE A CA 1
ATOM 672 C C . ILE A 1 86 ? 3.153 5.181 11.529 1.00 98.81 86 ILE A C 1
ATOM 674 O O . ILE A 1 86 ? 2.980 6.391 11.377 1.00 98.81 86 ILE A O 1
ATOM 678 N N . ALA A 1 87 ? 3.497 4.667 12.713 1.00 98.81 87 ALA A N 1
ATOM 679 C CA . ALA A 1 87 ? 3.699 5.485 13.904 1.00 98.81 87 ALA A CA 1
ATOM 680 C C . ALA A 1 87 ? 4.872 6.466 13.745 1.00 98.81 87 ALA A C 1
ATOM 682 O O . ALA A 1 87 ? 4.731 7.633 14.114 1.00 98.81 87 ALA A O 1
ATOM 683 N N . HIS A 1 88 ? 5.992 6.023 13.158 1.00 98.88 88 HIS A N 1
ATOM 684 C CA . HIS A 1 88 ? 7.137 6.884 12.835 1.00 98.88 88 HIS A CA 1
ATOM 685 C C . HIS A 1 88 ? 6.746 8.008 11.876 1.00 98.88 88 HIS A C 1
ATOM 687 O O . HIS A 1 88 ? 6.978 9.179 12.167 1.00 98.88 88 HIS A O 1
ATOM 693 N N . LEU A 1 89 ? 6.082 7.664 10.771 1.00 98.88 89 LEU A N 1
ATOM 694 C CA . LEU A 1 89 ? 5.613 8.628 9.775 1.00 98.88 89 LEU A CA 1
ATOM 695 C C . LEU A 1 89 ? 4.694 9.680 10.397 1.00 98.88 89 LEU A C 1
ATOM 697 O O . LEU A 1 89 ? 4.856 10.876 10.155 1.00 98.88 89 LEU A O 1
ATOM 701 N N . ARG A 1 90 ? 3.756 9.242 11.242 1.00 98.31 90 ARG A N 1
ATOM 702 C CA . ARG A 1 90 ? 2.834 10.136 11.947 1.00 98.31 90 ARG A CA 1
ATOM 703 C C . ARG A 1 90 ? 3.567 11.049 12.928 1.00 98.31 90 ARG A C 1
ATOM 705 O O . ARG A 1 90 ? 3.261 12.237 12.984 1.00 98.31 90 ARG A O 1
ATOM 712 N N . TRP A 1 91 ? 4.537 10.519 13.675 1.00 98.44 91 TRP A N 1
ATOM 713 C CA . TRP A 1 91 ? 5.387 11.311 14.570 1.00 98.44 91 TRP A CA 1
ATOM 714 C C . TRP A 1 91 ? 6.194 12.368 13.802 1.00 98.44 91 TRP A C 1
ATOM 716 O O . TRP A 1 91 ? 6.286 13.509 14.250 1.00 98.44 91 TRP A O 1
ATOM 726 N N . ALA A 1 92 ? 6.690 12.021 12.613 1.00 98.56 92 ALA A N 1
ATOM 727 C CA . ALA A 1 92 ? 7.400 12.925 11.709 1.00 98.56 92 ALA A CA 1
ATOM 728 C C . ALA A 1 92 ? 6.475 13.892 10.932 1.00 98.56 92 ALA A C 1
ATOM 730 O O . ALA A 1 92 ? 6.953 14.690 10.128 1.00 98.56 92 ALA A O 1
ATOM 731 N N . GLY A 1 93 ? 5.159 13.856 11.174 1.00 97.50 93 GLY A N 1
ATOM 732 C CA . GLY A 1 93 ? 4.190 14.800 10.612 1.00 97.50 93 GLY A CA 1
ATOM 733 C C . GLY A 1 93 ? 3.607 14.419 9.249 1.00 97.50 93 GLY A C 1
ATOM 734 O O . GLY A 1 93 ? 2.894 15.231 8.658 1.00 97.50 93 GLY A O 1
ATOM 735 N N . ALA A 1 94 ? 3.857 13.207 8.742 1.00 98.00 94 ALA A N 1
ATOM 736 C CA . ALA A 1 94 ? 3.199 12.737 7.526 1.00 98.00 94 ALA A CA 1
ATOM 737 C C . ALA A 1 94 ? 1.686 12.545 7.756 1.00 98.00 94 ALA A C 1
ATOM 739 O O . ALA A 1 94 ? 1.274 12.076 8.826 1.00 98.00 94 ALA A O 1
ATOM 740 N N . PRO A 1 95 ? 0.838 12.840 6.753 1.00 97.44 95 PRO A N 1
ATOM 741 C CA . PRO A 1 95 ? -0.605 12.675 6.861 1.00 97.44 95 PRO A CA 1
ATOM 742 C C . PRO A 1 95 ? -0.982 11.199 6.687 1.00 97.44 95 PRO A C 1
ATOM 744 O O . PRO A 1 95 ? -1.550 10.819 5.675 1.00 97.44 95 PRO A O 1
ATOM 747 N N . VAL A 1 96 ? -0.644 10.337 7.642 1.00 98.56 96 VAL A N 1
ATOM 748 C CA . VAL A 1 96 ? -0.973 8.902 7.605 1.00 98.56 96 VAL A CA 1
ATOM 749 C C . VAL A 1 96 ? -2.084 8.559 8.595 1.00 98.56 96 VAL A C 1
ATOM 751 O O . VAL A 1 96 ? -2.297 9.270 9.588 1.00 98.56 96 VAL A O 1
ATOM 754 N N . VAL A 1 97 ? -2.787 7.454 8.337 1.00 97.69 97 VAL A N 1
ATOM 755 C CA . VAL A 1 97 ? -3.766 6.884 9.278 1.00 97.69 97 VAL A CA 1
ATOM 756 C C . VAL A 1 97 ? -3.163 6.629 10.659 1.00 97.69 97 VAL A C 1
ATOM 758 O O . VAL A 1 97 ? -1.961 6.441 10.827 1.00 97.69 97 VAL A O 1
ATOM 761 N N . GLU A 1 98 ? -4.021 6.618 11.675 1.00 98.19 98 GLU A N 1
ATOM 762 C CA . GLU A 1 98 ? -3.629 6.306 13.048 1.00 98.19 98 GLU A CA 1
ATOM 763 C C . GLU A 1 98 ? -4.044 4.881 13.393 1.00 98.19 98 GLU A C 1
ATOM 765 O O . GLU A 1 98 ? -5.235 4.568 13.397 1.00 98.19 98 GLU A O 1
ATOM 770 N N . VAL A 1 99 ? -3.070 4.038 13.728 1.00 98.50 99 VAL A N 1
ATOM 771 C CA . VAL A 1 99 ? -3.327 2.711 14.292 1.00 98.50 99 VAL A CA 1
ATOM 772 C C . VAL A 1 99 ? -3.608 2.856 15.785 1.00 98.50 99 VAL A C 1
ATOM 774 O O . VAL A 1 99 ? -2.812 3.432 16.532 1.00 98.50 99 VAL A O 1
ATOM 777 N N . LEU A 1 100 ? -4.753 2.342 16.226 1.00 98.56 100 LEU A N 1
ATOM 778 C CA . LEU A 1 100 ? -5.188 2.442 17.611 1.00 98.56 100 LEU A CA 1
ATOM 779 C C . LEU A 1 100 ? -4.547 1.350 18.466 1.00 98.56 100 LEU A C 1
ATOM 781 O O . LEU A 1 100 ? -4.287 0.236 18.013 1.00 98.56 100 LEU A O 1
ATOM 785 N N . HIS A 1 101 ? -4.326 1.685 19.734 1.00 98.44 101 HIS A N 1
ATOM 786 C CA . HIS A 1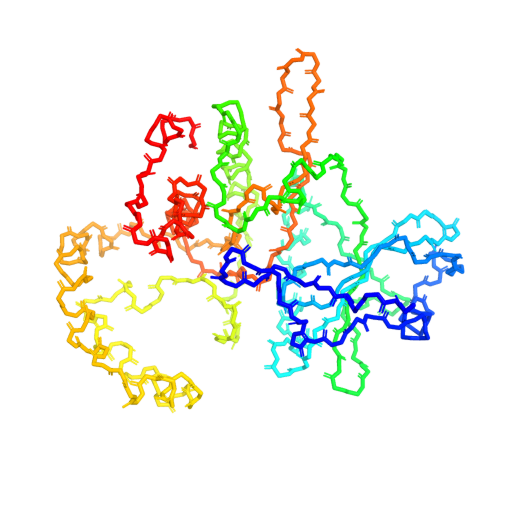 101 ? -3.846 0.751 20.742 1.00 98.44 101 HIS A CA 1
ATOM 787 C C . HIS A 1 101 ? -5.025 0.261 21.579 1.00 98.44 101 HIS A C 1
ATOM 789 O O . HIS A 1 101 ? -5.903 1.044 21.951 1.00 98.44 101 HIS A O 1
ATOM 795 N N . ASP A 1 102 ? -5.039 -1.031 21.875 1.00 98.00 102 ASP A N 1
ATOM 796 C CA . ASP A 1 102 ? -5.995 -1.622 22.798 1.00 98.00 102 ASP A CA 1
ATOM 797 C C . ASP A 1 102 ? -5.663 -1.248 24.259 1.00 98.00 102 ASP A C 1
ATOM 799 O O . ASP A 1 102 ? -4.665 -0.582 24.555 1.00 98.00 102 ASP A O 1
ATOM 803 N N . ALA A 1 103 ? -6.480 -1.703 25.207 1.00 97.69 103 ALA A N 1
ATOM 804 C CA . ALA A 1 103 ? -6.289 -1.454 26.637 1.00 97.69 103 ALA A CA 1
ATOM 805 C C . ALA A 1 103 ? -4.979 -2.032 27.212 1.00 97.69 103 ALA A C 1
ATOM 807 O O . ALA A 1 103 ? -4.599 -1.688 28.331 1.00 97.69 103 ALA A O 1
ATOM 808 N N . GLN A 1 104 ? -4.293 -2.912 26.479 1.00 97.19 104 GLN A N 1
ATOM 809 C CA . GLN A 1 104 ? -2.998 -3.489 26.835 1.00 97.19 104 GLN A CA 1
ATOM 810 C C . GLN A 1 104 ? -1.837 -2.852 26.048 1.00 97.19 104 GLN A C 1
ATOM 812 O O . GLN A 1 104 ? -0.703 -3.322 26.151 1.00 97.19 104 GLN A O 1
ATOM 817 N N . GLY A 1 105 ? -2.087 -1.799 25.264 1.00 97.44 105 GLY A N 1
ATOM 818 C CA . GLY A 1 105 ? -1.070 -1.141 24.443 1.00 97.44 105 GLY A CA 1
ATOM 819 C C . GLY A 1 105 ? -0.682 -1.923 23.183 1.00 97.44 105 GLY A C 1
ATOM 820 O O . GLY A 1 105 ? 0.381 -1.681 22.612 1.00 97.44 105 GLY A O 1
ATOM 821 N N . ARG A 1 106 ? -1.498 -2.881 22.740 1.00 98.00 106 ARG A N 1
ATOM 822 C CA . ARG A 1 106 ? -1.273 -3.673 21.524 1.00 98.00 106 ARG A CA 1
ATOM 823 C C . ARG A 1 106 ? -1.967 -3.015 20.338 1.00 98.00 106 ARG A C 1
ATOM 825 O O . ARG A 1 106 ? -3.099 -2.562 20.452 1.00 98.00 106 ARG A O 1
ATOM 832 N N . THR A 1 107 ? -1.316 -3.037 19.182 1.00 98.44 107 THR A N 1
ATOM 833 C CA . THR A 1 107 ? -1.882 -2.540 17.915 1.00 98.44 107 THR A CA 1
ATOM 834 C C . THR A 1 107 ? -2.408 -3.654 17.009 1.00 98.44 107 THR A C 1
ATOM 836 O O . THR A 1 107 ? -3.127 -3.385 16.055 1.00 98.44 107 THR A O 1
ATOM 839 N N . ALA A 1 108 ? -2.067 -4.911 17.307 1.00 98.19 108 ALA A N 1
ATOM 840 C CA . ALA A 1 108 ? -2.505 -6.088 16.566 1.00 98.19 108 ALA A CA 1
ATOM 841 C C . ALA A 1 108 ? -3.029 -7.160 17.532 1.00 98.19 108 ALA A C 1
ATOM 843 O O . ALA A 1 108 ? -2.378 -7.477 18.533 1.00 98.19 108 ALA A O 1
ATOM 844 N N . LEU A 1 109 ? -4.195 -7.726 17.222 1.00 97.94 109 LEU A N 1
ATOM 845 C CA . LEU A 1 109 ? -4.882 -8.735 18.032 1.00 97.94 109 LEU A CA 1
ATOM 846 C C . LEU A 1 109 ? -4.971 -10.047 17.261 1.00 97.94 109 LEU A C 1
ATOM 848 O O . LEU A 1 109 ? -5.293 -10.031 16.080 1.00 97.94 109 LEU A O 1
ATOM 852 N N . ALA A 1 110 ? -4.727 -11.179 17.918 1.00 97.44 110 ALA A N 1
ATOM 853 C CA . ALA A 1 110 ? -4.890 -12.497 17.312 1.00 97.44 110 ALA A CA 1
ATOM 854 C C . ALA A 1 110 ? -6.066 -13.238 17.949 1.00 97.44 110 ALA A C 1
ATOM 856 O O . ALA A 1 110 ? -6.111 -13.383 19.172 1.00 97.44 110 ALA A O 1
ATOM 857 N N . TYR A 1 111 ? -6.972 -13.738 17.111 1.00 95.94 111 TYR A N 1
ATOM 858 C CA . TYR A 1 111 ? -8.039 -14.655 17.500 1.00 95.94 111 TYR A CA 1
ATOM 859 C C . TYR A 1 111 ? -8.072 -15.807 16.497 1.00 95.94 111 TYR A C 1
ATOM 861 O O . TYR A 1 111 ? -8.349 -15.592 15.317 1.00 95.94 111 TYR A O 1
ATOM 869 N N . ASP A 1 112 ? -7.779 -17.016 16.974 1.00 93.12 112 ASP A N 1
ATOM 870 C CA . ASP A 1 112 ? -7.711 -18.234 16.164 1.00 93.12 112 ASP A CA 1
ATOM 871 C C . ASP A 1 112 ? -6.773 -18.077 14.947 1.00 93.12 112 ASP A C 1
ATOM 873 O O . ASP A 1 112 ? -5.563 -17.872 15.098 1.00 93.12 112 ASP A O 1
ATOM 877 N N . ASP A 1 113 ? -7.321 -18.161 13.736 1.00 95.62 113 ASP A N 1
ATOM 878 C CA . ASP A 1 113 ? -6.591 -18.039 12.473 1.00 95.62 113 ASP A CA 1
ATOM 879 C C . ASP A 1 113 ? -6.437 -16.592 11.978 1.00 95.62 113 ASP A C 1
ATOM 881 O O . ASP A 1 113 ? -5.829 -16.348 10.932 1.00 95.62 113 ASP A O 1
ATOM 885 N N . TRP A 1 114 ? -6.959 -15.619 12.721 1.00 97.19 114 TRP A N 1
ATOM 886 C CA . TRP A 1 114 ? -7.104 -14.244 12.261 1.00 97.19 114 TRP A CA 1
ATOM 887 C C . TRP A 1 114 ? -6.299 -13.254 13.095 1.00 97.19 114 TRP A C 1
ATOM 889 O O . TRP A 1 114 ? -6.209 -13.356 14.320 1.00 97.19 114 TRP A O 1
ATOM 899 N N . VAL A 1 115 ? -5.753 -12.254 12.409 1.00 98.12 115 VAL A N 1
ATOM 900 C CA . VAL A 1 115 ? -5.066 -11.105 12.993 1.00 98.12 115 VAL A CA 1
ATOM 901 C C . VAL A 1 115 ? -5.830 -9.838 12.629 1.00 98.12 115 VAL A C 1
ATOM 903 O O . VAL A 1 115 ? -6.198 -9.641 11.473 1.00 98.12 115 VAL A O 1
ATOM 906 N N . TYR A 1 116 ? -6.071 -8.989 13.621 1.00 98.44 116 TYR A N 1
ATOM 907 C CA . TYR A 1 116 ? -6.890 -7.791 13.512 1.00 98.44 116 TYR A CA 1
ATOM 908 C C . TYR A 1 116 ? -6.094 -6.544 13.864 1.00 98.44 116 TYR A C 1
ATOM 910 O O . TYR A 1 116 ? -5.234 -6.572 14.745 1.00 98.44 116 TYR A O 1
ATOM 918 N N . GLU A 1 117 ? -6.463 -5.442 13.230 1.00 98.44 117 GLU A N 1
ATOM 919 C CA . GLU A 1 117 ? -6.022 -4.085 13.547 1.00 98.44 117 GLU A CA 1
ATOM 920 C C . GLU A 1 117 ? -7.237 -3.154 13.565 1.00 98.44 117 GLU A C 1
ATOM 922 O O . GLU A 1 117 ? -8.244 -3.398 12.887 1.00 98.44 117 GLU A O 1
ATOM 927 N N . VAL A 1 118 ? -7.139 -2.082 14.348 1.00 98.56 118 VAL A N 1
ATOM 928 C CA . VAL A 1 118 ? -8.149 -1.024 14.389 1.00 98.56 118 VAL A CA 1
ATOM 929 C C . VAL A 1 118 ? -7.464 0.299 14.100 1.00 98.56 118 VAL A C 1
ATOM 931 O O . VAL A 1 118 ? -6.468 0.642 14.735 1.00 98.56 118 VAL A O 1
ATOM 934 N N . GLN A 1 119 ? -7.997 1.042 13.140 1.00 98.38 119 GLN A N 1
ATOM 935 C CA . GLN A 1 119 ? -7.458 2.322 12.706 1.00 98.38 119 GLN A CA 1
ATOM 936 C C . GLN A 1 119 ? -8.509 3.422 12.852 1.00 98.38 119 GLN A C 1
ATOM 938 O O . GLN A 1 119 ? -9.709 3.193 12.675 1.00 98.38 119 GLN A O 1
ATOM 943 N N . ARG A 1 120 ? -8.067 4.647 13.140 1.00 97.69 120 ARG A N 1
ATOM 944 C CA . ARG A 1 120 ? -8.924 5.831 13.019 1.00 97.69 120 ARG A CA 1
ATOM 945 C C . ARG A 1 120 ? -9.266 6.047 11.545 1.00 97.69 120 ARG A C 1
ATOM 947 O O . ARG A 1 120 ? -8.397 5.903 10.687 1.00 97.69 120 ARG A O 1
ATOM 954 N N . VAL A 1 121 ? -10.507 6.437 11.252 1.00 97.19 121 VAL A N 1
ATOM 955 C CA . VAL A 1 121 ? -10.864 6.879 9.897 1.00 97.19 121 VAL A CA 1
ATOM 956 C C . VAL A 1 121 ? -10.018 8.100 9.525 1.00 97.19 121 VAL A C 1
ATOM 958 O O . VAL A 1 121 ? -9.927 9.055 10.298 1.00 97.19 121 VAL A O 1
ATOM 961 N N . GLY A 1 122 ? -9.378 8.040 8.356 1.00 96.38 122 GLY A N 1
ATOM 962 C CA . GLY A 1 122 ? -8.566 9.129 7.819 1.00 96.38 122 GLY A CA 1
ATOM 963 C C . GLY A 1 122 ? -9.388 10.376 7.486 1.00 96.38 122 GLY A C 1
ATOM 964 O O . GLY A 1 122 ? -10.597 10.301 7.265 1.00 96.38 122 GLY A O 1
ATOM 965 N N . ALA A 1 123 ? -8.725 11.528 7.439 1.00 96.00 123 ALA A N 1
ATOM 966 C CA . ALA A 1 123 ? -9.354 12.771 7.011 1.00 96.00 123 ALA A CA 1
ATOM 967 C C . ALA A 1 123 ? -9.436 12.832 5.479 1.00 96.00 123 ALA A C 1
ATOM 969 O O . ALA A 1 123 ? -8.523 12.393 4.788 1.00 96.00 123 ALA A O 1
ATOM 970 N N . GLY A 1 124 ? -10.513 13.427 4.967 1.00 96.62 124 GLY A N 1
ATOM 971 C CA . GLY A 1 124 ? -10.727 13.660 3.541 1.00 96.62 124 GLY A CA 1
ATOM 972 C C . GLY A 1 124 ? -11.623 12.643 2.850 1.00 96.62 124 GLY A C 1
ATOM 973 O O . GLY A 1 124 ? -12.332 11.858 3.483 1.00 96.62 124 GLY A O 1
ATOM 974 N N . ARG A 1 125 ? -11.647 12.720 1.519 1.00 95.75 125 ARG A N 1
ATOM 975 C CA . ARG A 1 125 ? -12.568 11.970 0.661 1.00 95.75 125 ARG A CA 1
ATOM 976 C C . ARG A 1 125 ? -11.833 10.895 -0.121 1.00 95.75 125 ARG A C 1
ATOM 978 O O . ARG A 1 125 ? -10.816 11.154 -0.752 1.00 95.75 125 ARG A O 1
ATOM 985 N N . ASP A 1 126 ? -12.414 9.707 -0.139 1.00 93.88 126 ASP A N 1
ATOM 986 C CA . ASP A 1 126 ? -11.986 8.600 -0.988 1.00 93.88 126 ASP A CA 1
ATOM 987 C C . ASP A 1 126 ? -12.545 8.804 -2.408 1.00 93.88 126 ASP A C 1
ATOM 989 O O . ASP A 1 126 ? -13.609 8.294 -2.756 1.00 93.88 126 ASP A O 1
ATOM 993 N N . LEU A 1 127 ? -11.882 9.656 -3.202 1.00 94.25 127 LEU A N 1
ATOM 994 C CA . LEU A 1 127 ? -12.327 10.014 -4.559 1.00 94.25 127 LEU A CA 1
ATOM 995 C C . LEU A 1 127 ? -12.170 8.867 -5.570 1.00 94.25 127 LEU A C 1
ATOM 997 O O . LEU A 1 127 ? -12.783 8.911 -6.633 1.00 94.25 127 LEU A O 1
ATOM 1001 N N . TYR A 1 128 ? -11.378 7.848 -5.231 1.00 92.69 128 TYR A N 1
ATOM 1002 C CA . TYR A 1 128 ? -11.066 6.696 -6.081 1.00 92.69 128 TYR A CA 1
ATOM 1003 C C . TYR A 1 128 ? -11.662 5.394 -5.530 1.00 92.69 128 TYR A C 1
ATOM 1005 O O . TYR A 1 128 ? -11.236 4.304 -5.915 1.00 92.69 128 TYR A O 1
ATOM 1013 N N . ARG A 1 129 ? -12.656 5.493 -4.638 1.00 88.75 129 ARG A N 1
ATOM 1014 C CA . ARG A 1 129 ? -13.299 4.339 -3.998 1.00 88.75 129 ARG A CA 1
ATOM 1015 C C . ARG A 1 129 ? -13.743 3.291 -5.008 1.00 88.75 129 ARG A C 1
ATOM 1017 O O . ARG A 1 129 ? -13.359 2.133 -4.890 1.00 88.75 129 ARG A O 1
ATOM 1024 N N . ASP A 1 130 ? -14.518 3.740 -5.990 1.00 86.69 130 ASP A N 1
ATOM 1025 C CA . ASP A 1 130 ? -15.163 2.896 -6.996 1.00 86.69 130 ASP A CA 1
ATOM 1026 C C . ASP A 1 130 ? -14.320 2.770 -8.278 1.00 86.69 130 ASP A C 1
ATOM 1028 O O . ASP A 1 130 ? -14.754 2.165 -9.259 1.00 86.69 130 ASP A O 1
ATOM 1032 N N . ALA A 1 131 ? -13.115 3.353 -8.293 1.00 86.62 131 ALA A N 1
ATOM 1033 C CA . ALA A 1 131 ? -12.191 3.210 -9.406 1.00 86.62 131 ALA A CA 1
ATOM 1034 C C . ALA A 1 131 ? -11.599 1.794 -9.424 1.00 86.62 131 ALA A C 1
ATOM 1036 O O . ALA A 1 131 ? -11.272 1.216 -8.381 1.00 86.62 131 ALA A O 1
ATOM 1037 N N . LEU A 1 132 ? -11.429 1.249 -10.628 1.00 83.50 132 LEU A N 1
ATOM 1038 C CA . LEU A 1 132 ? -10.737 -0.021 -10.816 1.00 83.50 132 LEU A CA 1
ATOM 1039 C C . LEU A 1 132 ? -9.262 0.110 -10.415 1.00 83.50 132 LEU A C 1
ATOM 1041 O O . LEU A 1 132 ? -8.680 1.198 -10.468 1.00 83.50 132 LEU A O 1
ATOM 1045 N N . SER A 1 133 ? -8.649 -1.011 -10.038 1.00 80.19 133 SER A N 1
ATOM 1046 C CA . SER A 1 133 ? -7.212 -1.064 -9.766 1.00 80.19 133 SER A CA 1
ATOM 1047 C C . SER A 1 133 ? -6.416 -0.543 -10.963 1.00 80.19 133 SER A C 1
ATOM 1049 O O . SER A 1 133 ? -6.729 -0.858 -12.112 1.00 80.19 133 SER A O 1
ATOM 1051 N N . TRP A 1 134 ? -5.394 0.260 -10.680 1.00 86.69 134 TRP A N 1
ATOM 1052 C CA . TRP A 1 134 ? -4.519 0.885 -11.675 1.00 86.69 134 TRP A CA 1
ATOM 1053 C C . TRP A 1 134 ? -5.212 1.842 -12.649 1.00 86.69 134 TRP A C 1
ATOM 1055 O O . TRP A 1 134 ? -4.764 2.049 -13.780 1.00 86.69 134 TRP A O 1
ATOM 1065 N N . THR A 1 135 ? -6.331 2.430 -12.219 1.00 87.75 135 THR A N 1
ATOM 1066 C CA . THR A 1 135 ? -6.938 3.548 -12.943 1.00 87.75 135 THR A CA 1
ATOM 1067 C C . THR A 1 135 ? -6.023 4.764 -12.823 1.00 87.75 135 THR A C 1
ATOM 1069 O O . THR A 1 135 ? -5.640 5.109 -11.702 1.00 87.75 135 THR A O 1
ATOM 1072 N N . PRO A 1 136 ? -5.704 5.448 -13.935 1.00 91.81 136 PRO A N 1
ATOM 1073 C CA . PRO A 1 136 ? -4.898 6.647 -13.846 1.00 91.81 136 PRO A CA 1
ATOM 1074 C C . PRO A 1 136 ? -5.517 7.781 -13.037 1.00 91.81 136 PRO A C 1
ATOM 1076 O O . PRO A 1 136 ? -6.718 7.775 -12.750 1.00 91.81 136 PRO A O 1
ATOM 1079 N N . PHE A 1 137 ? -4.707 8.784 -12.683 1.00 95.06 137 PHE A N 1
ATOM 1080 C CA . PHE A 1 137 ? -5.235 9.951 -11.982 1.00 95.06 137 PHE A CA 1
ATOM 1081 C C . PHE A 1 137 ? -6.322 10.632 -12.820 1.00 95.06 137 PHE A C 1
ATOM 1083 O O . PHE A 1 137 ? -6.235 10.692 -14.047 1.00 95.06 137 PHE A O 1
ATOM 1090 N N . THR A 1 138 ? -7.343 11.179 -12.162 1.00 92.62 138 THR A N 1
ATOM 1091 C CA . THR A 1 138 ? -8.437 11.878 -12.855 1.00 92.62 138 THR A CA 1
ATOM 1092 C C . THR A 1 138 ? -7.934 13.096 -13.633 1.00 92.62 138 THR A C 1
ATOM 1094 O O . THR A 1 138 ? -8.453 13.403 -14.704 1.00 92.62 138 THR A O 1
ATOM 1097 N N . ASP A 1 139 ? -6.925 13.792 -13.100 1.00 93.44 139 ASP A N 1
ATOM 1098 C CA . ASP A 1 139 ? -6.313 14.964 -13.717 1.00 93.44 139 ASP A CA 1
ATOM 1099 C C . ASP A 1 139 ? -4.858 15.192 -13.251 1.00 93.44 139 ASP A C 1
ATOM 1101 O O . ASP A 1 139 ? -4.318 14.493 -12.387 1.00 93.44 139 ASP A O 1
ATOM 1105 N N . LEU A 1 140 ? -4.215 16.213 -13.829 1.00 95.94 140 LEU A N 1
ATOM 1106 C CA . LEU A 1 140 ? -2.843 16.613 -13.497 1.00 95.94 140 LEU A CA 1
ATOM 1107 C C . LEU A 1 140 ? -2.692 17.172 -12.074 1.00 95.94 140 LEU A C 1
ATOM 1109 O O . LEU A 1 140 ? -1.596 17.126 -11.517 1.00 95.94 140 LEU A O 1
ATOM 1113 N N . ALA A 1 141 ? -3.751 17.736 -11.485 1.00 95.94 141 ALA A N 1
ATOM 1114 C CA . ALA A 1 141 ? -3.698 18.250 -10.120 1.00 95.94 141 ALA A CA 1
ATOM 1115 C C . ALA A 1 141 ? -3.633 17.096 -9.111 1.00 95.94 141 ALA A C 1
ATOM 1117 O O . ALA A 1 141 ? -2.890 17.190 -8.134 1.00 95.94 141 ALA A O 1
ATOM 1118 N N . HIS A 1 142 ? -4.335 15.993 -9.378 1.00 96.62 142 HIS A N 1
ATOM 1119 C CA . HIS A 1 142 ? -4.258 14.762 -8.595 1.00 96.62 142 HIS A CA 1
ATOM 1120 C C . HIS A 1 142 ? -2.864 14.130 -8.683 1.00 96.62 142 HIS A C 1
ATOM 1122 O O . HIS A 1 142 ? -2.282 13.827 -7.642 1.00 96.62 142 HIS A O 1
ATOM 1128 N N . ALA A 1 143 ? -2.298 14.015 -9.890 1.00 97.12 143 ALA A N 1
ATOM 1129 C CA . ALA A 1 143 ? -0.934 13.516 -10.081 1.00 97.12 143 ALA A CA 1
ATOM 1130 C C . ALA A 1 143 ? 0.092 14.351 -9.292 1.00 97.12 143 ALA A C 1
ATOM 1132 O O . ALA A 1 143 ? 0.867 13.807 -8.508 1.00 97.12 143 ALA A O 1
ATOM 1133 N N . ARG A 1 144 ? 0.007 15.686 -9.391 1.00 97.38 144 ARG A N 1
ATOM 1134 C CA . ARG A 1 144 ? 0.887 16.608 -8.655 1.00 97.38 144 ARG A CA 1
ATOM 1135 C C . ARG A 1 144 ? 0.741 16.516 -7.144 1.00 97.38 144 ARG A C 1
ATOM 1137 O O . ARG A 1 144 ? 1.736 16.526 -6.421 1.00 97.38 144 ARG A O 1
ATOM 1144 N N . ALA A 1 145 ? -0.491 16.441 -6.650 1.00 98.00 145 ALA A N 1
ATOM 1145 C CA . ALA A 1 145 ? -0.749 16.297 -5.224 1.00 98.00 145 ALA A CA 1
ATOM 1146 C C . ALA A 1 145 ? -0.231 14.954 -4.686 1.00 98.00 145 ALA A C 1
ATOM 1148 O O . ALA A 1 145 ? 0.326 14.919 -3.588 1.00 98.00 145 ALA A O 1
ATOM 1149 N N . ALA A 1 146 ? -0.366 13.873 -5.459 1.00 98.12 146 ALA A N 1
ATOM 1150 C CA . ALA A 1 146 ? 0.181 12.568 -5.111 1.00 98.12 146 ALA A CA 1
ATOM 1151 C C . ALA A 1 146 ? 1.718 12.581 -5.094 1.00 98.12 146 ALA A C 1
ATOM 1153 O O . ALA A 1 146 ? 2.305 12.127 -4.118 1.00 98.12 146 ALA A O 1
ATOM 1154 N N . GLY A 1 147 ? 2.372 13.160 -6.103 1.00 98.06 147 GLY A N 1
ATOM 1155 C CA . GLY A 1 147 ? 3.834 13.298 -6.140 1.00 98.06 147 GLY A CA 1
ATOM 1156 C C . GLY A 1 147 ? 4.385 14.086 -4.951 1.00 98.06 147 GLY A C 1
ATOM 1157 O O . GLY A 1 147 ? 5.283 13.633 -4.238 1.00 98.06 147 GLY A O 1
ATOM 1158 N N . ALA A 1 148 ? 3.763 15.230 -4.647 1.00 98.06 148 ALA A N 1
ATOM 1159 C CA . ALA A 1 148 ? 4.12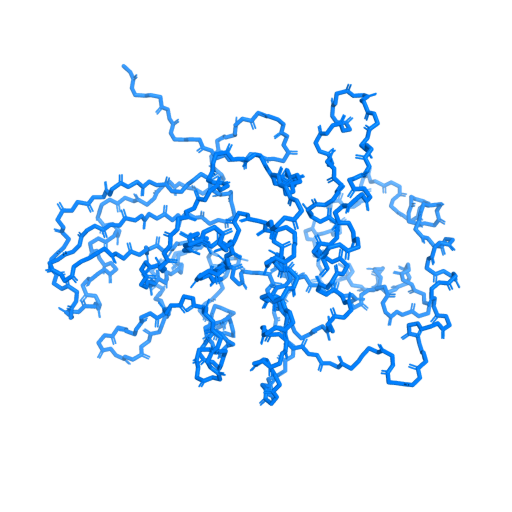1 16.038 -3.484 1.00 98.06 148 ALA A CA 1
ATOM 1160 C C . ALA A 1 148 ? 3.949 15.271 -2.159 1.00 98.06 148 ALA A C 1
ATOM 1162 O O . ALA A 1 148 ? 4.808 15.358 -1.280 1.00 98.06 148 ALA A O 1
ATOM 1163 N N . ALA A 1 149 ? 2.863 14.507 -2.011 1.00 98.56 149 ALA A N 1
ATOM 1164 C CA . ALA A 1 149 ? 2.617 13.697 -0.821 1.00 98.56 149 ALA A CA 1
ATOM 1165 C C . ALA A 1 149 ? 3.593 12.516 -0.696 1.00 98.56 149 ALA A C 1
ATOM 1167 O O . ALA A 1 149 ? 4.033 12.218 0.413 1.00 98.56 149 ALA A O 1
ATOM 1168 N N . LEU A 1 150 ? 3.985 11.890 -1.810 1.00 98.69 150 LEU A N 1
ATOM 1169 C CA . LEU A 1 150 ? 4.991 10.827 -1.835 1.00 98.69 150 LEU A CA 1
ATOM 1170 C C . LEU A 1 150 ? 6.359 11.350 -1.379 1.00 98.69 150 LEU A C 1
ATOM 1172 O O . LEU A 1 150 ? 6.993 10.756 -0.510 1.00 98.69 150 LEU A O 1
ATOM 1176 N N . ALA A 1 151 ? 6.777 12.516 -1.879 1.00 98.38 151 ALA A N 1
ATOM 1177 C CA . ALA A 1 151 ? 8.013 13.159 -1.437 1.00 98.38 151 ALA A CA 1
ATOM 1178 C C . ALA A 1 151 ? 7.976 13.521 0.061 1.00 98.38 151 ALA A C 1
ATOM 1180 O O . ALA A 1 151 ? 8.954 13.319 0.783 1.00 98.38 151 ALA A O 1
ATOM 1181 N N . GLN A 1 152 ? 6.839 14.025 0.559 1.00 98.44 152 GLN A N 1
ATOM 1182 C CA . GLN A 1 152 ? 6.648 14.286 1.991 1.00 98.44 152 GLN A CA 1
ATOM 1183 C C . GLN A 1 152 ? 6.731 13.002 2.824 1.00 98.44 152 GLN A C 1
ATOM 1185 O O . GLN A 1 152 ? 7.381 13.003 3.869 1.00 98.44 152 GLN A O 1
ATOM 1190 N N . LEU A 1 153 ? 6.132 11.907 2.348 1.00 98.75 153 LEU A N 1
ATOM 1191 C CA . LEU A 1 153 ? 6.225 10.595 2.982 1.00 98.75 153 LEU A CA 1
ATOM 1192 C C . LEU A 1 153 ? 7.685 10.122 3.063 1.00 98.75 153 LEU A C 1
ATOM 1194 O O . LEU A 1 153 ? 8.125 9.702 4.129 1.00 98.75 153 LEU A O 1
ATOM 1198 N N . HIS A 1 154 ? 8.456 10.232 1.975 1.00 98.69 154 HIS A N 1
ATOM 1199 C CA . HIS A 1 154 ? 9.874 9.836 1.948 1.00 98.69 154 HIS A CA 1
ATOM 1200 C C . HIS A 1 154 ? 10.746 10.669 2.883 1.00 98.69 154 HIS A C 1
ATOM 1202 O O . HIS A 1 154 ? 11.653 10.126 3.514 1.00 98.69 154 HIS A O 1
ATOM 1208 N N . ASN A 1 155 ? 10.458 11.965 3.011 1.00 98.62 155 ASN A N 1
ATOM 1209 C CA . ASN A 1 155 ? 11.125 12.824 3.987 1.00 98.62 155 ASN A CA 1
ATOM 1210 C C . ASN A 1 155 ? 10.778 1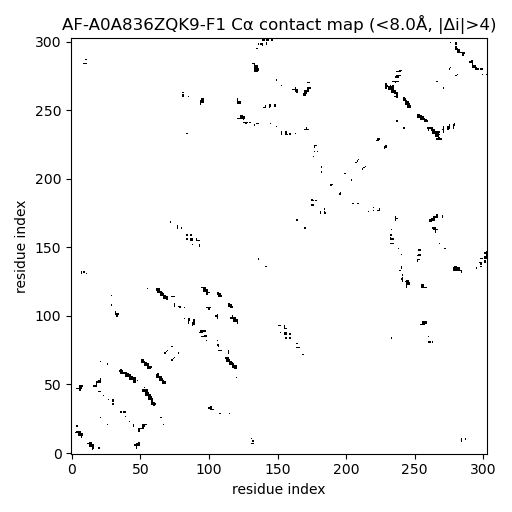2.414 5.425 1.00 98.62 155 ASN A C 1
ATOM 1212 O O . ASN A 1 155 ? 11.668 12.331 6.266 1.00 98.62 155 ASN A O 1
ATOM 1216 N N . ALA A 1 156 ? 9.510 12.107 5.702 1.00 98.75 156 ALA A N 1
ATOM 1217 C CA . ALA A 1 156 ? 9.069 11.641 7.015 1.00 98.75 156 ALA A CA 1
ATOM 1218 C C . ALA A 1 156 ? 9.600 10.239 7.364 1.00 98.75 156 ALA A C 1
ATOM 1220 O O . ALA A 1 156 ? 9.784 9.927 8.537 1.00 98.75 156 ALA A O 1
ATOM 1221 N N . ALA A 1 157 ? 9.871 9.398 6.363 1.00 98.69 157 ALA A N 1
ATOM 1222 C CA . ALA A 1 157 ? 10.442 8.065 6.542 1.00 98.69 157 ALA A CA 1
ATOM 1223 C C . ALA A 1 157 ? 11.927 8.086 6.949 1.00 98.69 157 ALA A C 1
ATOM 1225 O O . ALA A 1 157 ? 12.443 7.073 7.423 1.00 98.69 157 ALA A O 1
ATOM 1226 N N . GLN A 1 158 ? 12.622 9.217 6.781 1.00 98.31 158 GLN A N 1
ATOM 1227 C CA . GLN A 1 158 ? 14.019 9.350 7.193 1.00 98.31 158 GLN A CA 1
ATOM 1228 C C . GLN A 1 158 ? 14.178 9.079 8.696 1.00 98.31 158 GLN A C 1
ATOM 1230 O O . GLN A 1 158 ? 13.345 9.478 9.512 1.00 98.31 158 GLN A O 1
ATOM 1235 N N . GLY A 1 159 ? 15.263 8.392 9.059 1.00 97.06 159 GLY A N 1
ATOM 1236 C CA . GLY A 1 159 ? 15.560 8.011 10.443 1.00 97.06 159 GLY A CA 1
ATOM 1237 C C . GLY A 1 159 ? 14.739 6.836 10.986 1.00 97.06 159 GLY A C 1
ATOM 1238 O O . GLY A 1 159 ? 14.863 6.513 12.166 1.00 97.06 159 GLY A O 1
ATOM 1239 N N . PHE A 1 160 ? 13.903 6.185 10.167 1.00 98.38 160 PHE A N 1
ATOM 1240 C CA . PHE A 1 160 ? 13.278 4.917 10.546 1.00 98.38 160 PHE A CA 1
ATOM 1241 C C . PHE A 1 160 ? 14.246 3.743 10.326 1.00 98.38 160 PHE A C 1
ATOM 1243 O O . PHE A 1 160 ? 14.205 3.051 9.308 1.00 98.38 160 PHE A O 1
ATOM 1250 N N . ASP A 1 161 ? 15.119 3.512 11.307 1.00 94.88 161 ASP A N 1
ATOM 1251 C CA . ASP A 1 161 ? 16.223 2.543 11.231 1.00 94.88 161 ASP A CA 1
ATOM 1252 C C . ASP A 1 161 ? 15.799 1.103 11.594 1.00 94.88 161 ASP A C 1
ATOM 1254 O O . ASP A 1 161 ? 16.428 0.422 12.410 1.00 94.88 161 ASP A O 1
ATOM 1258 N N . ALA A 1 162 ? 14.700 0.624 11.006 1.00 97.00 162 ALA A N 1
ATOM 1259 C CA . ALA A 1 162 ? 14.237 -0.754 11.171 1.00 97.00 162 ALA A CA 1
ATOM 1260 C C . ALA A 1 162 ? 14.810 -1.681 10.080 1.00 97.00 162 ALA A C 1
ATOM 1262 O O . ALA A 1 162 ? 14.930 -1.266 8.920 1.00 97.00 162 ALA A O 1
ATOM 1263 N N . PRO A 1 163 ? 15.114 -2.958 10.399 1.00 96.50 163 PRO A N 1
ATOM 1264 C CA . PRO A 1 163 ? 15.491 -3.932 9.380 1.00 96.50 163 PRO A CA 1
ATOM 1265 C C . PRO A 1 163 ? 14.355 -4.107 8.373 1.00 96.50 163 PRO A C 1
ATOM 1267 O O . PRO A 1 163 ? 13.196 -3.874 8.692 1.00 96.50 163 PRO A O 1
ATOM 1270 N N . ALA A 1 164 ? 14.683 -4.556 7.166 1.00 96.06 164 ALA A N 1
ATOM 1271 C CA . ALA A 1 164 ? 13.678 -4.870 6.163 1.00 96.06 164 ALA A CA 1
ATOM 1272 C C . ALA A 1 164 ? 12.689 -5.944 6.668 1.00 96.06 164 ALA A C 1
ATOM 1274 O O . ALA A 1 164 ? 13.017 -6.726 7.566 1.00 96.06 164 ALA A O 1
ATOM 1275 N N . ARG A 1 165 ? 11.494 -5.999 6.070 1.00 96.38 165 ARG A N 1
ATOM 1276 C CA . ARG A 1 165 ? 10.399 -6.888 6.492 1.00 96.38 165 ARG A CA 1
ATOM 1277 C C . ARG A 1 165 ? 10.864 -8.328 6.676 1.00 96.38 165 ARG A C 1
ATOM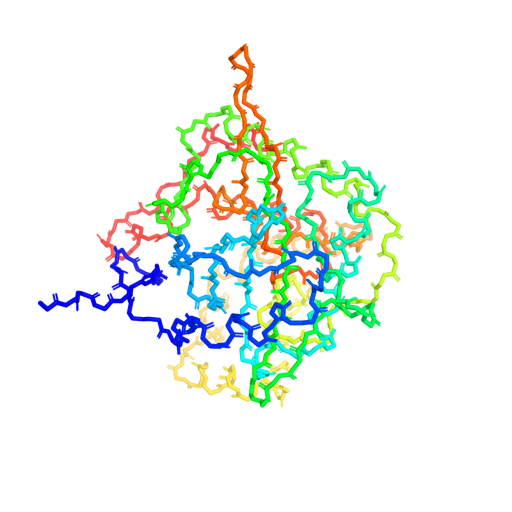 1279 O O . ARG A 1 165 ? 11.574 -8.871 5.820 1.00 96.38 165 ARG A O 1
ATOM 1286 N N . SER A 1 166 ? 10.397 -8.958 7.755 1.00 94.56 166 SER A N 1
ATOM 1287 C CA . SER A 1 166 ? 10.730 -10.355 8.077 1.00 94.56 166 SER A CA 1
ATOM 1288 C C . SER A 1 166 ? 9.986 -11.377 7.208 1.00 94.56 166 SER A C 1
ATOM 1290 O O . SER A 1 166 ? 10.414 -12.524 7.082 1.00 94.56 166 SER A O 1
ATOM 1292 N N . THR A 1 167 ? 8.879 -10.968 6.585 1.00 93.38 167 THR A N 1
ATOM 1293 C CA . THR A 1 167 ? 8.075 -11.791 5.672 1.00 93.38 167 THR A CA 1
ATOM 1294 C C . THR A 1 167 ? 8.407 -11.519 4.204 1.00 93.38 167 THR A C 1
ATOM 1296 O O . THR A 1 167 ? 8.897 -10.453 3.845 1.00 93.38 167 THR A O 1
ATOM 1299 N N . SER A 1 168 ? 8.105 -12.487 3.336 1.00 90.69 168 SER A N 1
ATOM 1300 C CA . SER A 1 168 ? 8.148 -12.332 1.873 1.00 90.69 168 SER A CA 1
ATOM 1301 C C . SER A 1 168 ? 6.761 -12.296 1.222 1.00 90.69 168 SER A C 1
ATOM 1303 O O . SER A 1 168 ? 6.652 -12.107 0.013 1.00 90.69 168 SER A O 1
ATOM 1305 N N . VAL A 1 169 ? 5.697 -12.481 2.006 1.00 92.00 169 VAL A N 1
ATOM 1306 C CA . VAL A 1 169 ? 4.313 -12.465 1.520 1.00 92.00 169 VAL A CA 1
ATOM 1307 C C . VAL A 1 169 ? 3.832 -11.021 1.465 1.00 92.00 169 VAL A C 1
ATOM 1309 O O . VAL A 1 169 ? 3.964 -10.320 2.463 1.00 92.00 169 VAL A O 1
ATOM 1312 N N . LEU A 1 170 ? 3.247 -10.586 0.344 1.00 91.81 170 LEU A N 1
ATOM 1313 C CA . LEU A 1 170 ? 2.709 -9.228 0.172 1.00 91.81 170 LEU A CA 1
ATOM 1314 C C . LEU A 1 170 ? 3.724 -8.135 0.571 1.00 91.81 170 LEU A C 1
ATOM 1316 O O . LEU A 1 170 ? 3.424 -7.266 1.371 1.00 91.81 170 LEU A O 1
ATOM 1320 N N . VAL A 1 171 ? 4.960 -8.209 0.086 1.00 94.19 171 VAL A N 1
ATOM 1321 C CA . VAL A 1 171 ? 5.983 -7.178 0.328 1.00 94.19 171 VAL A CA 1
ATOM 1322 C C . VAL A 1 171 ? 6.456 -6.665 -1.023 1.00 94.19 171 VAL A C 1
ATOM 1324 O O . VAL A 1 171 ? 6.812 -7.473 -1.882 1.00 94.19 171 VAL A O 1
ATOM 1327 N N . ALA A 1 172 ? 6.461 -5.347 -1.219 1.00 95.00 172 ALA A N 1
ATOM 1328 C CA . ALA A 1 172 ? 6.935 -4.732 -2.452 1.00 95.00 172 ALA A CA 1
ATOM 1329 C C . ALA A 1 172 ? 8.378 -4.240 -2.277 1.00 95.00 172 ALA A C 1
ATOM 1331 O O . ALA A 1 172 ? 8.655 -3.339 -1.491 1.00 95.00 172 ALA A O 1
ATOM 1332 N N . ASN A 1 173 ? 9.313 -4.843 -3.015 1.00 94.00 173 ASN A N 1
ATOM 1333 C CA . ASN A 1 173 ? 10.714 -4.427 -3.030 1.00 94.00 173 ASN A CA 1
ATOM 1334 C C . ASN A 1 173 ? 11.412 -4.806 -4.344 1.00 94.00 173 ASN A C 1
ATOM 1336 O O . ASN A 1 173 ? 10.903 -5.591 -5.144 1.00 94.00 173 ASN A O 1
ATOM 1340 N N . LEU A 1 174 ? 12.624 -4.276 -4.529 1.00 93.44 174 LEU A N 1
ATOM 1341 C CA . LEU A 1 174 ? 13.470 -4.545 -5.693 1.00 93.44 174 LEU A CA 1
ATOM 1342 C C . LEU A 1 174 ? 14.494 -5.669 -5.451 1.00 93.44 174 LEU A C 1
ATOM 1344 O O . LEU A 1 174 ? 15.365 -5.875 -6.284 1.00 93.44 174 LEU A O 1
ATOM 1348 N N . ARG A 1 175 ? 14.442 -6.414 -4.334 1.00 91.81 175 ARG A N 1
ATOM 1349 C CA . ARG A 1 175 ? 15.571 -7.266 -3.884 1.00 91.81 175 ARG A CA 1
ATOM 1350 C C . ARG A 1 175 ? 16.054 -8.276 -4.934 1.00 91.81 175 ARG A C 1
ATOM 1352 O O . ARG A 1 175 ? 17.251 -8.527 -5.011 1.00 91.81 175 ARG A O 1
ATOM 1359 N N . LEU A 1 176 ? 15.138 -8.834 -5.731 1.00 93.44 176 LEU A N 1
ATOM 1360 C CA . LEU A 1 176 ? 15.463 -9.801 -6.790 1.00 93.44 176 LEU A CA 1
ATOM 1361 C C . LEU A 1 176 ? 16.089 -9.149 -8.032 1.00 93.44 176 LEU A C 1
ATOM 1363 O O . LEU A 1 176 ? 16.919 -9.768 -8.682 1.00 93.44 176 LEU A O 1
ATOM 1367 N N . PHE A 1 177 ? 15.702 -7.912 -8.352 1.00 94.31 177 PHE A N 1
ATOM 1368 C CA . PHE A 1 177 ? 16.172 -7.175 -9.534 1.00 94.31 177 PHE A CA 1
ATOM 1369 C C . PHE A 1 177 ? 17.254 -6.136 -9.212 1.00 94.31 177 PHE A C 1
ATOM 1371 O O . PHE A 1 177 ? 17.813 -5.529 -10.116 1.00 94.31 177 PHE A O 1
ATOM 1378 N N . ALA A 1 178 ? 17.587 -5.948 -7.937 1.00 93.56 178 ALA A N 1
ATOM 1379 C CA . ALA A 1 178 ? 18.748 -5.197 -7.473 1.00 93.56 178 ALA A CA 1
ATOM 1380 C C . ALA A 1 178 ? 19.985 -6.116 -7.370 1.00 93.56 178 ALA A C 1
ATOM 1382 O O . ALA A 1 178 ? 20.734 -6.051 -6.398 1.00 93.56 178 ALA A O 1
ATOM 1383 N N . GLN A 1 179 ? 20.166 -7.007 -8.350 1.00 94.81 179 GLN A N 1
ATOM 1384 C CA . GLN A 1 179 ? 21.246 -7.995 -8.423 1.00 94.81 179 GLN A CA 1
ATOM 1385 C C . GLN A 1 179 ? 21.790 -8.065 -9.849 1.00 94.81 179 GLN A C 1
ATOM 1387 O O . GLN A 1 179 ? 21.041 -7.884 -10.802 1.00 94.81 179 GLN A O 1
ATOM 1392 N N . ALA A 1 180 ? 23.071 -8.409 -10.006 1.00 95.44 180 ALA A N 1
ATOM 1393 C CA . ALA A 1 180 ? 23.676 -8.549 -11.333 1.00 95.44 180 ALA A CA 1
ATOM 1394 C C . ALA A 1 180 ? 22.993 -9.639 -12.179 1.00 95.44 180 ALA A C 1
ATOM 1396 O O . ALA A 1 180 ? 22.875 -9.486 -13.394 1.00 95.44 180 ALA A O 1
ATOM 1397 N N . ASP A 1 181 ? 22.512 -10.701 -11.525 1.00 96.56 181 ASP A N 1
ATOM 1398 C CA . ASP A 1 181 ? 21.765 -11.794 -12.145 1.00 96.56 181 ASP A CA 1
ATOM 1399 C C . ASP A 1 181 ? 20.409 -12.010 -11.437 1.00 96.56 181 ASP A C 1
ATOM 1401 O O . ASP A 1 181 ? 20.311 -12.788 -10.480 1.00 96.56 181 ASP A O 1
ATOM 1405 N N . PRO A 1 182 ? 19.341 -11.324 -11.892 1.00 96.38 182 PRO A N 1
ATOM 1406 C CA . PRO A 1 182 ? 18.002 -11.493 -11.335 1.00 96.38 182 PRO A CA 1
ATOM 1407 C C . PRO A 1 182 ? 17.406 -12.891 -11.541 1.00 96.38 182 PRO A C 1
ATOM 1409 O O . PRO A 1 182 ? 16.550 -13.309 -10.758 1.00 96.38 182 PRO A O 1
ATOM 1412 N N . LEU A 1 183 ? 17.833 -13.627 -12.579 1.00 96.31 183 LEU A N 1
ATOM 1413 C CA . LEU A 1 183 ? 17.350 -14.989 -12.823 1.00 96.31 183 LEU A CA 1
ATOM 1414 C C . LEU A 1 183 ? 17.881 -15.940 -11.758 1.00 96.31 183 LEU A C 1
ATOM 1416 O O . LEU A 1 183 ? 17.097 -16.700 -11.185 1.00 96.31 183 LEU A O 1
ATOM 1420 N N . GLN A 1 184 ? 19.180 -15.859 -11.461 1.00 96.69 184 GLN A N 1
ATOM 1421 C CA . GLN A 1 184 ? 19.776 -16.640 -10.382 1.00 96.69 184 GLN A CA 1
ATOM 1422 C C . GLN A 1 184 ? 19.192 -16.235 -9.023 1.00 96.69 184 GLN A C 1
ATOM 1424 O O . GLN A 1 184 ? 18.803 -17.104 -8.246 1.00 96.69 184 GLN A O 1
ATOM 1429 N N . ALA A 1 185 ? 19.022 -14.933 -8.766 1.00 96.44 185 ALA A N 1
ATOM 1430 C CA . ALA A 1 185 ? 18.421 -14.452 -7.522 1.00 96.44 185 ALA A CA 1
ATOM 1431 C C . ALA A 1 185 ? 16.992 -14.987 -7.310 1.00 96.44 185 ALA A C 1
ATOM 1433 O O . ALA A 1 185 ? 16.636 -15.398 -6.201 1.00 96.44 185 ALA A O 1
ATOM 1434 N N . LEU A 1 186 ? 16.165 -15.011 -8.365 1.00 95.94 186 LEU A N 1
ATOM 1435 C CA . LEU A 1 186 ? 14.837 -15.621 -8.298 1.00 95.94 186 LEU A CA 1
ATOM 1436 C C . LEU A 1 186 ? 14.939 -17.135 -8.093 1.00 95.94 186 LEU A C 1
ATOM 1438 O O . LEU A 1 186 ? 14.244 -17.648 -7.220 1.00 95.94 186 LEU A O 1
ATOM 1442 N N . HIS A 1 187 ? 15.810 -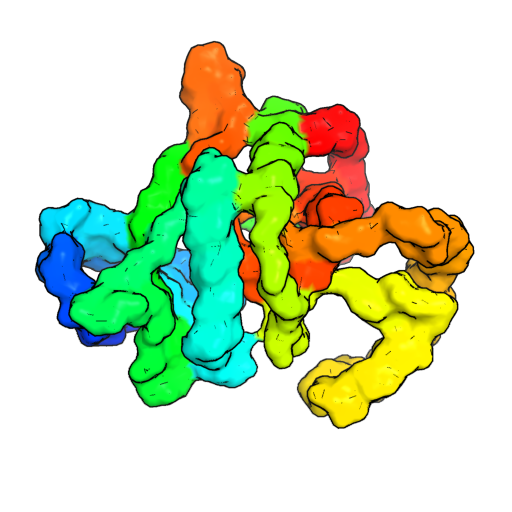17.831 -8.830 1.00 95.38 187 HIS A N 1
ATOM 1443 C CA . HIS A 1 187 ? 16.027 -19.272 -8.680 1.00 95.38 187 HIS A CA 1
ATOM 1444 C C . HIS A 1 187 ? 16.356 -19.655 -7.229 1.00 95.38 187 HIS A C 1
ATOM 1446 O O . HIS A 1 187 ? 15.687 -20.515 -6.653 1.00 95.38 187 HIS A O 1
ATOM 1452 N N . ASP A 1 188 ? 17.308 -18.956 -6.611 1.00 95.38 188 ASP A N 1
ATOM 1453 C CA . ASP A 1 188 ? 17.712 -19.183 -5.222 1.00 95.38 188 ASP A CA 1
ATOM 1454 C C . ASP A 1 188 ? 16.552 -18.917 -4.252 1.00 95.38 188 ASP A C 1
ATOM 1456 O O . ASP A 1 188 ? 16.306 -19.695 -3.321 1.00 95.38 188 ASP A O 1
ATOM 1460 N N . ALA A 1 189 ? 15.771 -17.860 -4.503 1.00 94.75 189 ALA A N 1
ATOM 1461 C CA . ALA A 1 189 ? 14.619 -17.502 -3.682 1.00 94.75 189 ALA A CA 1
ATOM 1462 C C . ALA A 1 189 ? 13.491 -18.550 -3.721 1.00 94.75 189 ALA A C 1
ATOM 1464 O O . ALA A 1 189 ? 12.755 -18.667 -2.738 1.00 94.75 189 ALA A O 1
ATOM 1465 N N . LEU A 1 190 ? 13.349 -19.334 -4.799 1.00 95.25 190 LEU A N 1
ATOM 1466 C CA . LEU A 1 190 ? 12.299 -20.360 -4.902 1.00 95.25 190 LEU A CA 1
ATOM 1467 C C . LEU A 1 190 ? 12.445 -21.467 -3.854 1.00 95.25 190 LEU A C 1
ATOM 1469 O O . LEU A 1 190 ? 11.432 -21.975 -3.373 1.00 95.25 190 LEU A O 1
ATOM 1473 N N . SER A 1 191 ? 13.674 -21.783 -3.432 1.00 92.44 191 SER A N 1
ATOM 1474 C CA . SER A 1 191 ? 13.940 -22.803 -2.404 1.00 92.44 191 SER A CA 1
ATOM 1475 C C . SER A 1 191 ? 13.269 -22.502 -1.056 1.00 92.44 191 SER A C 1
ATOM 1477 O O . SER A 1 191 ? 12.905 -23.415 -0.318 1.00 92.44 191 SER A O 1
ATOM 1479 N N . THR A 1 192 ? 13.051 -21.219 -0.759 1.00 91.94 192 THR A N 1
ATOM 1480 C CA . THR A 1 192 ? 12.422 -20.742 0.484 1.00 91.94 192 THR A CA 1
ATOM 1481 C C . THR A 1 192 ? 10.971 -20.299 0.283 1.00 91.94 192 THR A C 1
ATOM 1483 O O . THR A 1 192 ? 10.320 -19.852 1.227 1.00 91.94 192 THR A O 1
ATOM 1486 N N . ARG A 1 193 ? 10.437 -20.420 -0.942 1.00 93.50 193 ARG A N 1
ATOM 1487 C CA . ARG A 1 193 ? 9.109 -19.923 -1.339 1.00 93.50 193 ARG A CA 1
ATOM 1488 C C . ARG A 1 193 ? 8.329 -21.003 -2.100 1.00 93.50 193 ARG A C 1
ATOM 1490 O O . ARG A 1 193 ? 8.084 -20.850 -3.298 1.00 93.50 193 ARG A O 1
ATOM 1497 N N . PRO A 1 194 ? 7.887 -22.081 -1.425 1.00 92.50 194 PRO A N 1
ATOM 1498 C CA . PRO A 1 194 ? 7.298 -23.249 -2.087 1.00 92.50 194 PRO A CA 1
ATOM 1499 C C . PRO A 1 194 ? 6.030 -22.923 -2.887 1.00 92.50 194 PRO A C 1
ATOM 1501 O O . PRO A 1 194 ? 5.832 -23.465 -3.969 1.00 92.50 194 PRO A O 1
ATOM 1504 N N . HIS A 1 195 ? 5.193 -21.995 -2.411 1.00 91.81 195 HIS A N 1
ATOM 1505 C CA . HIS A 1 195 ? 3.996 -21.573 -3.146 1.00 91.81 195 HIS A CA 1
ATOM 1506 C C . HIS A 1 195 ? 4.333 -20.802 -4.430 1.00 91.81 195 HIS A C 1
ATOM 1508 O O . HIS A 1 195 ? 3.686 -21.009 -5.453 1.00 91.81 195 HIS A O 1
ATOM 1514 N N . LEU A 1 196 ? 5.372 -19.959 -4.402 1.00 93.19 196 LEU A N 1
ATOM 1515 C CA . LEU A 1 196 ? 5.860 -19.273 -5.600 1.00 93.19 196 LEU A CA 1
ATOM 1516 C C . LEU A 1 196 ? 6.487 -20.273 -6.579 1.00 93.19 196 LEU A C 1
ATOM 1518 O O . LEU A 1 196 ? 6.207 -20.210 -7.772 1.00 93.19 196 LEU A O 1
ATOM 1522 N N . ALA A 1 197 ? 7.279 -21.224 -6.077 1.00 95.19 197 ALA A N 1
ATOM 1523 C CA . ALA A 1 197 ? 7.865 -22.286 -6.890 1.00 95.19 197 ALA A CA 1
ATOM 1524 C C . ALA A 1 197 ? 6.781 -23.110 -7.605 1.00 95.19 197 ALA A C 1
ATOM 1526 O O . ALA A 1 197 ? 6.855 -23.299 -8.818 1.00 95.19 197 ALA A O 1
ATOM 1527 N N . ALA A 1 198 ? 5.729 -23.512 -6.885 1.00 95.62 198 ALA A N 1
ATOM 1528 C CA . ALA A 1 198 ? 4.586 -24.217 -7.458 1.00 95.62 198 ALA A CA 1
ATOM 1529 C C . ALA A 1 198 ? 3.832 -23.370 -8.500 1.00 95.62 198 ALA A C 1
ATOM 1531 O O . ALA A 1 198 ? 3.449 -23.886 -9.545 1.00 95.62 198 ALA A O 1
ATOM 1532 N N . ALA A 1 199 ? 3.654 -22.065 -8.267 1.00 93.25 199 ALA A N 1
ATOM 1533 C CA . ALA A 1 199 ? 2.997 -21.175 -9.228 1.00 93.25 199 ALA A CA 1
ATOM 1534 C C . ALA A 1 199 ? 3.802 -20.997 -10.530 1.00 93.25 199 ALA A C 1
ATOM 1536 O O . ALA A 1 199 ? 3.224 -20.843 -11.609 1.00 93.25 199 ALA A O 1
ATOM 1537 N N . LEU A 1 200 ? 5.133 -21.028 -10.437 1.00 95.56 200 LEU A N 1
ATOM 1538 C CA . LEU A 1 200 ? 6.034 -20.864 -11.576 1.00 95.56 200 LEU A CA 1
ATOM 1539 C C . LEU A 1 200 ? 6.348 -22.175 -12.308 1.00 95.56 200 LEU A C 1
ATOM 1541 O O . LEU A 1 200 ? 6.777 -22.118 -13.456 1.00 95.56 200 LEU A O 1
ATOM 1545 N N . GLN A 1 201 ? 6.103 -23.345 -11.706 1.00 94.75 201 GLN A N 1
ATOM 1546 C CA . GLN A 1 201 ? 6.488 -24.646 -12.279 1.00 94.75 201 GLN A CA 1
ATOM 1547 C C . GLN A 1 201 ? 5.878 -24.929 -13.665 1.00 94.75 201 GLN A C 1
ATOM 1549 O O . GLN A 1 201 ? 6.429 -25.702 -14.442 1.00 94.75 201 GLN A O 1
ATOM 1554 N N . HIS A 1 202 ? 4.736 -24.309 -13.971 1.00 94.06 202 HIS A N 1
ATOM 1555 C CA . HIS A 1 202 ? 4.011 -24.479 -15.234 1.00 94.06 202 HIS A CA 1
ATOM 1556 C C . HIS A 1 202 ? 4.172 -23.292 -16.191 1.00 94.06 202 HIS A C 1
ATOM 1558 O O . HIS A 1 202 ? 3.473 -23.221 -17.199 1.00 94.06 202 HIS A O 1
ATOM 1564 N N . ARG A 1 203 ? 5.055 -22.341 -15.873 1.00 95.25 203 ARG A N 1
ATOM 1565 C CA . ARG A 1 203 ? 5.308 -21.153 -16.690 1.00 95.25 203 ARG A CA 1
ATOM 1566 C C . ARG A 1 203 ? 6.741 -21.192 -17.216 1.00 95.25 203 ARG A C 1
ATOM 1568 O O . ARG A 1 203 ? 7.638 -21.565 -16.459 1.00 95.25 203 ARG A O 1
ATOM 1575 N N . PRO A 1 204 ? 7.000 -20.756 -18.459 1.00 96.25 204 PRO A N 1
ATOM 1576 C CA . PRO A 1 204 ? 8.355 -20.618 -18.987 1.00 96.25 204 PRO A CA 1
ATOM 1577 C C . PRO A 1 204 ? 9.051 -19.370 -18.407 1.00 96.25 204 PRO A C 1
ATOM 1579 O O . PRO A 1 204 ? 9.641 -18.574 -19.129 1.00 96.25 204 PRO A O 1
ATOM 1582 N N . TRP A 1 205 ? 8.994 -19.183 -17.085 1.00 95.44 205 TRP A N 1
ATOM 1583 C CA . TRP A 1 205 ? 9.326 -17.919 -16.426 1.00 95.44 205 TRP A CA 1
ATOM 1584 C C . TRP A 1 205 ? 10.774 -17.481 -16.652 1.00 95.44 205 TRP A C 1
ATOM 1586 O O . TRP A 1 205 ? 11.025 -16.286 -16.779 1.00 95.44 205 TRP A O 1
ATOM 1596 N N . GLN A 1 206 ? 11.731 -18.415 -16.746 1.00 96.50 206 GLN A N 1
ATOM 1597 C CA . GLN A 1 206 ? 13.115 -18.062 -17.070 1.00 96.50 206 GLN A CA 1
ATOM 1598 C C . GLN A 1 206 ? 13.199 -17.422 -18.456 1.00 96.50 206 GLN A C 1
ATOM 1600 O O . GLN A 1 206 ? 13.872 -16.409 -18.629 1.00 96.50 206 GLN A O 1
ATOM 1605 N N . HIS A 1 207 ? 12.504 -18.009 -19.432 1.00 97.19 207 HIS A N 1
ATOM 1606 C CA . HIS A 1 207 ? 12.464 -17.503 -20.797 1.00 97.19 207 HIS A CA 1
ATOM 1607 C C . HIS A 1 207 ? 11.743 -16.153 -20.863 1.00 97.19 207 HIS A C 1
ATOM 1609 O O . HIS A 1 207 ? 12.255 -15.229 -21.491 1.00 97.19 207 HIS A O 1
ATOM 1615 N N . ASP A 1 208 ? 10.613 -16.010 -20.171 1.00 96.38 208 ASP A N 1
ATOM 1616 C CA . ASP A 1 208 ? 9.833 -14.771 -20.171 1.00 96.38 208 ASP A CA 1
ATOM 1617 C C . ASP A 1 208 ? 10.619 -13.614 -19.539 1.00 96.38 208 ASP A C 1
ATOM 1619 O O . ASP A 1 208 ? 10.707 -12.529 -20.116 1.00 96.38 208 ASP A O 1
ATOM 1623 N N . ILE A 1 209 ? 11.264 -13.843 -18.388 1.00 96.38 209 ILE A N 1
ATOM 1624 C CA . ILE A 1 209 ? 12.107 -12.831 -17.735 1.00 96.38 209 ILE A CA 1
ATOM 1625 C C . ILE A 1 209 ? 13.314 -12.490 -18.615 1.00 96.38 209 ILE A C 1
ATOM 1627 O O . ILE A 1 209 ? 13.620 -11.308 -18.797 1.00 96.38 209 ILE A O 1
ATOM 1631 N N . ALA A 1 210 ? 13.980 -13.497 -19.192 1.00 96.94 210 ALA A N 1
ATOM 1632 C CA . ALA A 1 210 ? 15.123 -13.288 -20.079 1.00 96.94 210 ALA A CA 1
ATOM 1633 C C . ALA A 1 210 ? 14.759 -12.463 -21.318 1.00 96.94 210 ALA A C 1
ATOM 1635 O O . ALA A 1 210 ? 15.517 -11.580 -21.716 1.00 96.94 210 ALA A O 1
ATOM 1636 N N . THR A 1 211 ? 13.594 -12.722 -21.904 1.00 97.44 211 THR A N 1
ATOM 1637 C CA . THR A 1 211 ? 13.145 -12.071 -23.137 1.00 97.44 211 THR A CA 1
ATOM 1638 C C . THR A 1 211 ? 12.601 -10.668 -22.871 1.00 97.44 211 THR A C 1
ATOM 1640 O O . THR A 1 211 ? 12.919 -9.734 -23.608 1.00 97.44 211 THR A O 1
ATOM 1643 N N . HIS A 1 212 ? 11.793 -10.493 -21.822 1.00 95.56 212 HIS A N 1
ATOM 1644 C CA . HIS A 1 212 ? 10.997 -9.277 -21.644 1.00 95.56 212 HIS A CA 1
ATOM 1645 C C . HIS A 1 212 ? 11.548 -8.304 -20.601 1.00 95.56 212 HIS A C 1
ATOM 1647 O O . HIS A 1 212 ? 11.279 -7.109 -20.710 1.00 95.56 212 HIS A O 1
ATOM 1653 N N . LEU A 1 213 ? 12.327 -8.768 -19.616 1.00 95.25 213 LEU A N 1
ATOM 1654 C CA . LEU A 1 213 ? 12.805 -7.925 -18.512 1.00 95.25 213 LEU A CA 1
ATOM 1655 C C . LEU A 1 213 ? 14.320 -7.715 -18.531 1.00 95.25 213 LEU A C 1
ATOM 1657 O O . LEU A 1 213 ? 14.779 -6.589 -18.323 1.00 95.25 213 LEU A O 1
ATOM 1661 N N . LEU A 1 214 ? 15.111 -8.757 -18.813 1.00 96.69 214 LEU A N 1
ATOM 1662 C CA . LEU A 1 214 ? 16.572 -8.652 -18.751 1.00 96.69 214 LEU A CA 1
ATOM 1663 C C . LEU A 1 214 ? 17.194 -7.610 -19.696 1.00 96.69 214 LEU A C 1
ATOM 1665 O O . LEU A 1 214 ? 18.157 -6.973 -19.267 1.00 96.69 214 LEU A O 1
ATOM 1669 N N . PRO A 1 215 ? 16.679 -7.338 -20.914 1.00 97.62 215 PRO A N 1
ATOM 1670 C CA . PRO A 1 215 ? 17.222 -6.263 -21.746 1.00 97.62 215 PRO A CA 1
ATOM 1671 C C . PRO A 1 215 ? 17.102 -4.879 -21.091 1.00 97.62 215 PRO A C 1
ATOM 1673 O O . PRO A 1 215 ? 18.000 -4.046 -21.216 1.00 97.62 215 PRO A O 1
ATOM 1676 N N . TRP A 1 216 ? 16.012 -4.632 -20.359 1.00 96.19 216 TRP A N 1
ATOM 1677 C CA . TRP A 1 216 ? 15.809 -3.388 -19.611 1.00 96.19 216 TRP A CA 1
ATOM 1678 C C . TRP A 1 216 ? 16.645 -3.361 -18.338 1.00 96.19 216 TRP A C 1
ATOM 1680 O O . TRP A 1 216 ? 17.289 -2.351 -18.058 1.00 96.19 216 TRP 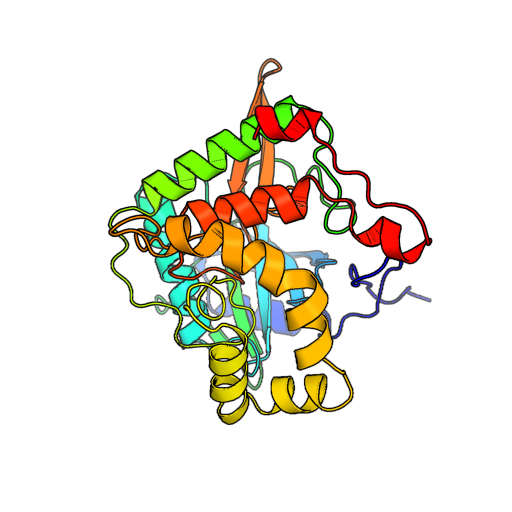A O 1
ATOM 1690 N N . HIS A 1 217 ? 16.711 -4.486 -17.623 1.00 96.88 217 HIS A N 1
ATOM 1691 C CA . HIS A 1 217 ? 17.592 -4.639 -16.471 1.00 96.88 217 HIS A CA 1
ATOM 1692 C C . HIS A 1 217 ? 19.052 -4.365 -16.845 1.00 96.88 217 HIS A C 1
ATOM 1694 O O . HIS A 1 217 ? 19.689 -3.548 -16.199 1.00 96.88 217 HIS A O 1
ATOM 1700 N N . ALA A 1 218 ? 19.573 -4.956 -17.923 1.00 96.88 218 ALA A N 1
ATOM 1701 C CA . ALA A 1 218 ? 20.957 -4.763 -18.360 1.00 96.88 218 ALA A CA 1
ATOM 1702 C C . ALA A 1 218 ? 21.287 -3.290 -18.656 1.00 96.88 218 ALA A C 1
ATOM 1704 O O . ALA A 1 218 ? 22.401 -2.838 -18.400 1.00 96.88 218 ALA A O 1
ATOM 1705 N N . ARG A 1 219 ? 20.309 -2.524 -19.156 1.00 97.25 219 ARG A N 1
ATOM 1706 C CA . ARG A 1 219 ? 20.445 -1.077 -19.380 1.00 97.25 219 ARG A CA 1
ATOM 1707 C C . ARG A 1 219 ? 20.397 -0.273 -18.081 1.00 97.25 219 ARG A C 1
ATOM 1709 O O . ARG A 1 219 ? 21.106 0.721 -17.969 1.00 97.25 219 ARG A O 1
ATOM 1716 N N . ALA A 1 220 ? 19.561 -0.677 -17.128 1.00 95.38 220 ALA A N 1
ATOM 1717 C CA . ALA A 1 220 ? 19.408 -0.000 -15.844 1.00 95.38 220 ALA A CA 1
ATOM 1718 C C . ALA A 1 220 ? 20.508 -0.373 -14.836 1.00 95.38 220 ALA A C 1
ATOM 1720 O O . ALA A 1 220 ? 20.855 0.442 -13.986 1.00 95.38 220 ALA A O 1
ATOM 1721 N N . TRP A 1 221 ? 21.078 -1.576 -14.935 1.00 96.25 221 TRP A N 1
ATOM 1722 C CA . TRP A 1 221 ? 21.973 -2.156 -13.936 1.00 96.25 221 TRP A CA 1
ATOM 1723 C C . TRP A 1 221 ? 23.173 -1.266 -13.601 1.00 96.25 221 TRP A C 1
ATOM 1725 O O . TRP A 1 221 ? 23.364 -1.019 -12.416 1.00 96.25 221 TRP A O 1
ATOM 1735 N N . PRO A 1 222 ? 23.910 -0.672 -14.565 1.00 95.94 222 PRO A N 1
ATOM 1736 C CA . PRO A 1 222 ? 25.017 0.228 -14.236 1.00 95.94 222 PRO A CA 1
ATOM 1737 C C . PRO A 1 222 ? 24.604 1.441 -13.388 1.00 95.94 222 PRO A C 1
ATOM 1739 O O . PRO A 1 222 ? 25.417 1.956 -12.625 1.00 95.94 222 PRO A O 1
ATOM 1742 N N . LEU A 1 223 ? 23.353 1.898 -13.522 1.00 94.50 223 LEU A N 1
ATOM 1743 C CA . LEU A 1 223 ? 22.798 2.994 -12.728 1.00 94.50 223 LEU A CA 1
ATOM 1744 C C . LEU A 1 223 ? 22.358 2.494 -11.351 1.00 94.50 223 LEU A C 1
ATOM 1746 O O . LEU A 1 223 ? 22.684 3.118 -10.350 1.00 94.50 223 LEU A O 1
ATOM 1750 N N . LEU A 1 224 ? 21.653 1.361 -11.296 1.00 93.81 224 LEU A N 1
ATOM 1751 C CA . LEU A 1 224 ? 21.136 0.780 -10.052 1.00 93.81 224 LEU A CA 1
ATOM 1752 C C . LEU A 1 224 ? 22.248 0.239 -9.142 1.00 93.81 224 LEU A C 1
ATOM 1754 O O . LEU A 1 224 ? 22.112 0.281 -7.922 1.00 93.81 224 LEU A O 1
ATOM 1758 N N . SER A 1 225 ? 23.341 -0.259 -9.722 1.00 95.25 225 SER A N 1
ATOM 1759 C CA . SER A 1 225 ? 24.485 -0.820 -9.000 1.00 95.25 225 SER A CA 1
ATOM 1760 C C . SER A 1 225 ? 25.543 0.221 -8.634 1.00 95.25 225 SER A C 1
ATOM 1762 O O . SER A 1 225 ? 26.549 -0.129 -8.015 1.00 95.25 225 SER A O 1
ATOM 1764 N N . ALA A 1 226 ? 25.380 1.479 -9.057 1.00 96.06 226 ALA A N 1
ATOM 1765 C CA . ALA A 1 226 ? 26.324 2.528 -8.708 1.00 96.06 226 ALA A CA 1
ATOM 1766 C C . ALA A 1 226 ? 26.306 2.771 -7.184 1.00 96.06 226 ALA A C 1
ATOM 1768 O O . ALA A 1 226 ? 25.240 2.706 -6.560 1.00 96.06 226 ALA A O 1
ATOM 1769 N N . PRO A 1 227 ? 27.462 3.059 -6.556 1.00 95.38 227 PRO A N 1
ATOM 1770 C CA . PRO A 1 227 ? 27.516 3.341 -5.126 1.00 95.38 227 PRO A CA 1
ATOM 1771 C C . PRO A 1 227 ? 26.520 4.438 -4.725 1.00 95.38 227 PRO A C 1
ATOM 1773 O O . PRO A 1 227 ? 26.569 5.549 -5.246 1.00 95.38 227 PRO A O 1
ATOM 1776 N N . GLY A 1 228 ? 25.613 4.116 -3.800 1.00 92.44 228 GLY A N 1
ATOM 1777 C CA . GLY A 1 228 ? 24.607 5.055 -3.298 1.00 92.44 228 GLY A CA 1
ATOM 1778 C C . GLY A 1 228 ? 23.400 5.298 -4.213 1.00 92.44 228 GLY A C 1
ATOM 1779 O O . GLY A 1 228 ? 22.597 6.165 -3.892 1.00 92.44 228 GLY A O 1
ATOM 1780 N N . ALA A 1 229 ? 23.230 4.555 -5.313 1.00 92.19 229 ALA A N 1
ATOM 1781 C CA . ALA A 1 229 ? 22.092 4.738 -6.225 1.00 92.19 229 ALA A CA 1
ATOM 1782 C C . ALA A 1 229 ? 20.733 4.339 -5.624 1.00 92.19 229 ALA A C 1
ATOM 1784 O O . ALA A 1 229 ? 19.698 4.897 -5.981 1.00 92.19 229 ALA A O 1
ATOM 1785 N N . LEU A 1 230 ? 20.736 3.371 -4.707 1.00 93.81 230 LEU A N 1
ATOM 1786 C CA . LEU A 1 230 ? 19.549 2.860 -4.024 1.00 93.81 230 LEU A CA 1
ATOM 1787 C C . LEU A 1 230 ? 19.741 2.984 -2.505 1.00 93.81 230 LEU A C 1
ATOM 1789 O O . LEU A 1 230 ? 19.948 1.969 -1.837 1.00 93.81 230 LEU A O 1
ATOM 1793 N N . PRO A 1 231 ? 19.736 4.210 -1.944 1.00 95.38 231 PRO A N 1
ATOM 1794 C CA . PRO A 1 231 ? 19.823 4.377 -0.502 1.00 95.38 231 PRO A CA 1
ATOM 1795 C C . PRO A 1 231 ? 18.614 3.686 0.155 1.00 95.38 231 PRO A C 1
ATOM 1797 O O . PRO A 1 231 ? 17.483 3.920 -0.290 1.00 95.38 231 PRO A O 1
ATOM 1800 N N . PRO A 1 232 ? 18.830 2.830 1.174 1.00 96.00 232 PRO A N 1
ATOM 1801 C CA . PRO A 1 232 ? 17.743 2.151 1.860 1.00 96.00 232 PRO A CA 1
ATOM 1802 C C . PRO A 1 232 ? 16.759 3.152 2.458 1.00 96.00 232 PRO A C 1
ATOM 1804 O O . PRO A 1 232 ? 17.159 4.084 3.154 1.00 96.00 232 PRO A O 1
ATOM 1807 N N . LEU A 1 233 ? 15.474 2.950 2.191 1.00 97.81 233 LEU A N 1
ATOM 1808 C CA . LEU A 1 233 ? 14.400 3.753 2.761 1.00 97.81 233 LEU A CA 1
ATOM 1809 C C . LEU A 1 233 ? 13.161 2.885 2.944 1.00 97.81 233 LEU A C 1
ATOM 1811 O O . LEU A 1 233 ? 12.801 2.123 2.045 1.00 97.81 233 LEU A O 1
ATOM 1815 N N . TRP A 1 234 ? 12.486 3.015 4.082 1.00 98.44 234 TRP A N 1
ATOM 1816 C CA . TRP A 1 234 ? 11.154 2.440 4.235 1.00 98.44 234 TRP A CA 1
ATOM 1817 C C . TRP A 1 234 ? 10.136 3.215 3.397 1.00 98.44 234 TRP A C 1
ATOM 1819 O O . TRP A 1 234 ? 10.091 4.442 3.414 1.00 98.44 234 TRP A O 1
ATOM 1829 N N . THR A 1 235 ? 9.341 2.485 2.623 1.00 98.19 235 THR A N 1
ATOM 1830 C CA . THR A 1 235 ? 8.523 3.024 1.521 1.00 98.19 235 THR A CA 1
ATOM 1831 C C . THR A 1 235 ? 7.088 2.534 1.604 1.00 98.19 235 THR A C 1
ATOM 1833 O O . THR A 1 235 ? 6.809 1.572 2.323 1.00 98.19 235 THR A O 1
ATOM 1836 N N . HIS A 1 236 ? 6.163 3.168 0.881 1.00 98.38 236 HIS A N 1
ATOM 1837 C CA . HIS A 1 236 ? 4.768 2.728 0.878 1.00 98.38 236 HIS A CA 1
ATOM 1838 C C . HIS A 1 236 ? 4.615 1.356 0.205 1.00 98.38 236 HIS A C 1
ATOM 1840 O O . HIS A 1 236 ? 3.936 0.477 0.732 1.00 98.38 236 HIS A O 1
ATOM 1846 N N . GLY A 1 237 ? 5.249 1.161 -0.958 1.00 96.25 237 GLY A N 1
ATOM 1847 C CA . GLY A 1 237 ? 5.236 -0.103 -1.705 1.00 96.25 237 GLY A CA 1
ATOM 1848 C C . GLY A 1 237 ? 3.944 -0.373 -2.490 1.00 96.25 237 GLY A C 1
ATOM 1849 O O . GLY A 1 237 ? 3.901 -1.284 -3.317 1.00 96.25 237 GLY A O 1
ATOM 1850 N N . ASP A 1 238 ? 2.906 0.435 -2.265 1.00 95.56 238 ASP A N 1
ATOM 1851 C CA . ASP A 1 238 ? 1.604 0.370 -2.950 1.00 95.56 238 ASP A CA 1
ATOM 1852 C C . ASP A 1 238 ? 1.037 1.758 -3.283 1.00 95.56 238 ASP A C 1
ATOM 1854 O O . ASP A 1 238 ? -0.111 2.068 -2.974 1.00 95.56 238 ASP A O 1
ATOM 1858 N N . TRP A 1 239 ? 1.868 2.670 -3.795 1.00 96.81 239 TRP A N 1
ATOM 1859 C CA . TRP A 1 239 ? 1.426 4.044 -4.052 1.00 96.81 239 TRP A CA 1
ATOM 1860 C C . TRP A 1 239 ? 0.411 4.102 -5.203 1.00 96.81 239 TRP A C 1
ATOM 1862 O O . TRP A 1 239 ? 0.772 4.051 -6.378 1.00 96.81 239 TRP A O 1
ATOM 1872 N N . HIS A 1 240 ? -0.871 4.212 -4.865 1.00 94.31 240 HIS A N 1
ATOM 1873 C CA . HIS A 1 240 ? -1.987 4.277 -5.806 1.00 94.31 240 HIS A CA 1
ATOM 1874 C C . HIS A 1 240 ? -3.027 5.289 -5.329 1.00 94.31 240 HIS A C 1
ATOM 1876 O O . HIS A 1 240 ? -3.227 5.452 -4.126 1.00 94.31 240 HIS A O 1
ATOM 1882 N N . ALA A 1 241 ? -3.727 5.940 -6.256 1.00 95.00 241 ALA A N 1
ATOM 1883 C CA . ALA A 1 241 ? -4.708 6.977 -5.950 1.00 95.00 241 ALA A CA 1
ATOM 1884 C C . ALA A 1 241 ? -5.823 6.522 -4.985 1.00 95.00 241 ALA A C 1
ATOM 1886 O O . ALA A 1 241 ? -6.341 7.328 -4.210 1.00 95.00 241 ALA A O 1
ATOM 1887 N N . SER A 1 242 ? -6.153 5.225 -4.990 1.00 93.00 242 SER A N 1
ATOM 1888 C CA . SER A 1 242 ? -7.130 4.616 -4.077 1.00 93.00 242 SER A CA 1
ATOM 1889 C C . SER A 1 242 ? -6.631 4.365 -2.656 1.00 93.00 242 SER A C 1
ATOM 1891 O O . SER A 1 242 ? -7.428 3.956 -1.820 1.00 93.00 242 SER A O 1
ATOM 1893 N N . ASN A 1 243 ? -5.338 4.558 -2.397 1.00 95.81 243 ASN A N 1
ATOM 1894 C CA . ASN A 1 243 ? -4.719 4.466 -1.070 1.00 95.81 243 ASN A CA 1
ATOM 1895 C C . ASN A 1 243 ? -4.508 5.865 -0.459 1.00 95.81 243 ASN A C 1
ATOM 1897 O O . ASN A 1 243 ? -3.823 6.037 0.552 1.00 95.81 243 ASN A O 1
ATOM 1901 N N . LEU A 1 244 ? -5.109 6.881 -1.088 1.00 97.44 244 LEU A N 1
ATOM 1902 C CA . LEU A 1 244 ? -5.031 8.286 -0.721 1.00 97.44 244 LEU A CA 1
ATOM 1903 C C . LEU A 1 244 ? -6.445 8.823 -0.478 1.00 97.44 244 LEU A C 1
ATOM 1905 O O . LEU A 1 244 ? -7.369 8.579 -1.256 1.00 97.44 244 LEU A O 1
ATOM 1909 N N . LEU A 1 245 ? -6.610 9.584 0.599 1.00 97.94 245 LEU A N 1
ATOM 1910 C CA . LEU A 1 245 ? -7.758 10.456 0.812 1.00 97.94 245 LEU A CA 1
ATOM 1911 C C . LEU A 1 245 ? -7.393 11.872 0.384 1.00 97.94 245 LEU A C 1
ATOM 1913 O O . LEU A 1 245 ? -6.252 12.314 0.542 1.00 97.94 245 LEU A O 1
ATOM 1917 N N . TRP A 1 246 ? -8.380 12.572 -0.158 1.00 97.88 246 TRP A N 1
ATOM 1918 C CA . TRP A 1 246 ? -8.185 13.820 -0.877 1.00 97.88 246 TRP A CA 1
ATOM 1919 C C . TRP A 1 246 ? -9.031 14.935 -0.273 1.00 97.88 246 TRP A C 1
ATOM 1921 O O . TRP A 1 246 ? -10.188 14.717 0.094 1.00 97.88 246 TRP A O 1
ATOM 1931 N N . ASP A 1 247 ? -8.471 16.140 -0.247 1.00 96.62 247 ASP A N 1
ATOM 1932 C CA . ASP A 1 247 ? -9.194 17.381 0.022 1.00 96.62 247 ASP A CA 1
ATOM 1933 C C . ASP A 1 247 ? -8.984 18.3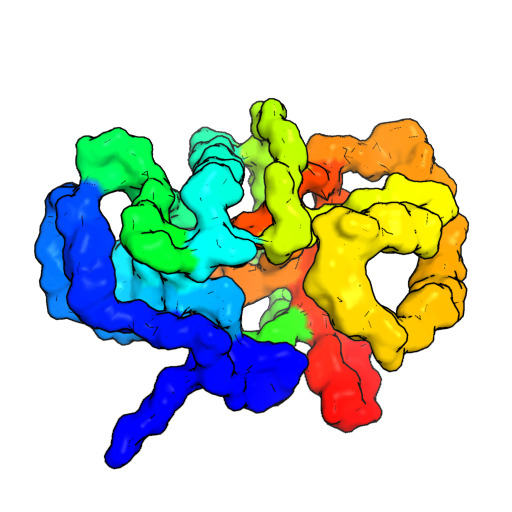55 -1.134 1.00 96.62 247 ASP A C 1
ATOM 1935 O O . ASP A 1 247 ? -7.885 18.449 -1.685 1.00 96.62 247 ASP A O 1
ATOM 1939 N N . THR A 1 248 ? -10.010 19.149 -1.427 1.00 93.81 248 THR A N 1
ATOM 1940 C CA . THR A 1 248 ? -9.895 20.319 -2.300 1.00 93.81 248 THR A CA 1
ATOM 1941 C C . THR A 1 248 ? -10.353 21.538 -1.517 1.00 93.81 248 THR A C 1
ATOM 1943 O O . THR A 1 248 ? -11.515 21.618 -1.119 1.00 93.81 248 THR A O 1
ATOM 1946 N N . ILE A 1 249 ? -9.438 22.475 -1.280 1.00 90.19 249 ILE A N 1
ATOM 1947 C CA . ILE A 1 249 ? -9.701 23.721 -0.550 1.00 90.19 249 ILE A CA 1
ATOM 1948 C C . ILE A 1 249 ? -9.305 24.870 -1.468 1.00 90.19 249 ILE A C 1
ATOM 1950 O O . ILE A 1 249 ? -8.197 24.872 -1.996 1.00 90.19 249 ILE A O 1
ATOM 1954 N N . ASP A 1 250 ? -10.224 25.805 -1.707 1.00 89.62 250 ASP A N 1
ATOM 1955 C CA . ASP A 1 250 ? -10.007 26.974 -2.574 1.00 89.62 250 ASP A CA 1
ATOM 1956 C C . ASP A 1 250 ? -9.441 26.620 -3.966 1.00 89.62 250 ASP A C 1
ATOM 1958 O O . ASP A 1 250 ? -8.610 27.326 -4.528 1.00 89.62 250 ASP A O 1
ATOM 1962 N N . GLY A 1 251 ? -9.879 25.485 -4.527 1.00 88.25 251 GLY A N 1
ATOM 1963 C CA . GLY A 1 251 ? -9.422 24.983 -5.829 1.00 88.25 251 GLY A CA 1
ATOM 1964 C C . GLY A 1 251 ? -8.074 24.250 -5.809 1.00 88.25 251 GLY A C 1
ATOM 1965 O O . GLY A 1 251 ? -7.644 23.745 -6.844 1.00 88.25 251 GLY A O 1
ATOM 1966 N N . HIS A 1 252 ? -7.423 24.133 -4.650 1.00 91.94 252 HIS A N 1
ATOM 1967 C CA . HIS A 1 252 ? -6.181 23.387 -4.482 1.00 91.94 252 HIS A CA 1
ATOM 1968 C C . HIS A 1 252 ? -6.456 21.978 -3.960 1.00 91.94 252 HIS A C 1
ATOM 1970 O O . HIS A 1 252 ? -6.898 21.798 -2.822 1.00 91.94 252 HIS A O 1
ATOM 1976 N N . THR A 1 253 ? -6.169 20.976 -4.791 1.00 95.81 253 THR A N 1
ATOM 1977 C CA . THR A 1 253 ? -6.227 19.570 -4.388 1.00 95.81 253 THR A CA 1
ATOM 1978 C C . THR A 1 253 ? -4.963 19.164 -3.641 1.00 95.81 253 THR A C 1
ATOM 1980 O O . THR A 1 253 ? -3.849 19.486 -4.056 1.00 95.81 253 THR A O 1
ATOM 1983 N N . ARG A 1 254 ? -5.138 18.423 -2.547 1.00 96.94 254 ARG A N 1
ATOM 1984 C CA . ARG A 1 254 ? -4.061 17.815 -1.763 1.00 96.94 254 ARG A CA 1
ATOM 1985 C C . ARG A 1 254 ? -4.448 16.410 -1.314 1.00 96.94 254 ARG A C 1
ATOM 1987 O O . ARG A 1 254 ? -5.629 16.113 -1.134 1.00 96.94 254 ARG A O 1
ATOM 1994 N N . VAL A 1 255 ? -3.441 15.588 -1.043 1.00 98.19 255 VAL A N 1
ATOM 1995 C CA . VAL A 1 255 ? -3.616 14.363 -0.257 1.00 98.19 255 VAL A CA 1
ATOM 1996 C C . VAL A 1 255 ? -3.743 14.757 1.214 1.00 98.19 255 VAL A C 1
ATOM 1998 O O . VAL A 1 255 ? -2.890 15.465 1.750 1.00 98.19 255 VAL A O 1
ATOM 2001 N N . SER A 1 256 ? -4.822 14.332 1.861 1.00 98.19 256 SER A N 1
ATOM 2002 C CA . SER A 1 256 ? -5.126 14.633 3.262 1.00 98.19 256 SER A CA 1
ATOM 2003 C C . SER A 1 256 ? -4.920 13.445 4.195 1.00 98.19 256 SER A C 1
ATOM 2005 O O . SER A 1 256 ? -4.713 13.654 5.391 1.00 98.19 256 SER A O 1
ATOM 2007 N N . THR A 1 257 ? -4.932 12.209 3.688 1.00 98.69 257 THR A N 1
ATOM 2008 C CA . THR A 1 257 ? -4.493 11.023 4.437 1.00 98.69 257 THR A CA 1
ATOM 2009 C C . THR A 1 257 ? -3.965 9.931 3.503 1.00 98.69 257 THR A C 1
ATOM 2011 O O . THR A 1 257 ? -4.541 9.688 2.450 1.00 98.69 257 THR A O 1
ATOM 2014 N N . ILE A 1 258 ? -2.902 9.247 3.913 1.00 98.62 258 ILE A N 1
ATOM 2015 C CA . ILE A 1 258 ? -2.284 8.090 3.261 1.00 98.62 258 ILE A CA 1
ATOM 2016 C C . ILE A 1 258 ? -2.586 6.854 4.113 1.00 98.62 258 ILE A C 1
ATOM 2018 O O . ILE A 1 258 ? -2.457 6.889 5.345 1.00 98.62 258 ILE A O 1
ATOM 2022 N N . PHE A 1 259 ? -3.003 5.766 3.475 1.00 97.56 259 PHE A N 1
ATOM 2023 C CA . PHE A 1 259 ? -3.375 4.528 4.150 1.00 97.56 259 PHE A CA 1
ATOM 2024 C C . PHE A 1 259 ? -2.983 3.292 3.340 1.00 97.56 259 PHE A C 1
ATOM 2026 O O . PHE A 1 259 ? -2.547 3.391 2.207 1.00 97.56 259 PHE A O 1
ATOM 2033 N N . ASP A 1 260 ? -3.173 2.122 3.948 1.00 95.75 260 ASP A N 1
ATOM 2034 C CA . ASP A 1 260 ? -2.862 0.808 3.372 1.00 95.75 260 ASP A CA 1
ATOM 2035 C C . ASP A 1 260 ? -1.372 0.526 3.116 1.00 95.75 260 ASP A C 1
ATOM 2037 O O . ASP A 1 260 ? -0.926 0.193 2.024 1.00 95.75 260 ASP A O 1
ATOM 2041 N N . PHE A 1 261 ? -0.596 0.541 4.199 1.00 97.00 261 PHE A N 1
ATOM 2042 C CA . PHE A 1 261 ? 0.829 0.195 4.207 1.00 97.00 261 PHE A CA 1
ATOM 2043 C C . PHE A 1 261 ? 1.099 -1.318 4.087 1.00 97.00 261 PHE A C 1
ATOM 2045 O O . PHE A 1 261 ? 2.184 -1.780 4.429 1.00 97.00 261 PHE A O 1
ATOM 2052 N N . GLY A 1 262 ? 0.140 -2.114 3.604 1.00 95.25 262 GLY A N 1
ATOM 2053 C CA . GLY A 1 262 ? 0.216 -3.578 3.609 1.00 95.25 262 GLY A CA 1
ATOM 2054 C C . GLY A 1 262 ? 1.391 -4.164 2.819 1.00 95.25 262 GLY A C 1
ATOM 2055 O O . GLY A 1 262 ? 1.778 -5.305 3.087 1.00 95.25 262 GLY A O 1
ATOM 2056 N N . LEU A 1 263 ? 1.960 -3.395 1.879 1.00 96.81 263 LEU A N 1
ATOM 2057 C CA . LEU A 1 263 ? 3.099 -3.782 1.033 1.00 96.81 263 LEU A CA 1
ATOM 2058 C C . LEU A 1 263 ? 4.421 -3.080 1.383 1.00 96.81 263 LEU A C 1
ATOM 2060 O O . LEU A 1 263 ? 5.396 -3.243 0.647 1.00 96.81 263 LEU A O 1
ATOM 2064 N N . THR A 1 264 ? 4.466 -2.324 2.481 1.00 97.50 264 THR A N 1
ATOM 2065 C CA . THR A 1 264 ? 5.651 -1.562 2.893 1.00 97.50 264 THR A CA 1
ATOM 2066 C C . THR A 1 264 ? 6.883 -2.454 3.092 1.00 97.50 264 THR A C 1
ATOM 2068 O O . THR A 1 264 ? 6.776 -3.587 3.566 1.00 97.50 264 THR A O 1
ATOM 2071 N N . ASP A 1 265 ? 8.062 -1.932 2.755 1.00 97.75 265 ASP A N 1
ATOM 2072 C CA . ASP A 1 265 ? 9.363 -2.540 3.043 1.00 97.75 265 ASP A CA 1
ATOM 2073 C C . ASP A 1 265 ? 10.465 -1.479 3.091 1.00 97.75 265 ASP A C 1
ATOM 2075 O O . ASP A 1 265 ? 10.304 -0.366 2.573 1.00 97.75 265 ASP A O 1
ATOM 2079 N N . CYS A 1 266 ? 11.621 -1.875 3.627 1.00 97.00 266 CYS A N 1
ATOM 2080 C CA . CYS A 1 266 ? 12.884 -1.191 3.389 1.00 97.00 266 CYS A CA 1
ATOM 2081 C C . CYS A 1 266 ? 13.331 -1.460 1.943 1.00 97.00 266 CYS A C 1
ATOM 2083 O O . CYS A 1 266 ? 13.841 -2.538 1.618 1.00 97.00 266 CYS A O 1
ATOM 2085 N N . SER A 1 267 ? 13.084 -0.487 1.068 1.00 95.00 267 SER A N 1
ATOM 2086 C CA . SER A 1 267 ? 13.457 -0.497 -0.344 1.00 95.00 267 SER A CA 1
ATOM 2087 C C . SER A 1 267 ? 14.242 0.780 -0.685 1.00 95.00 267 SER A C 1
ATOM 2089 O O . SER A 1 267 ? 15.315 0.986 -0.125 1.00 95.00 267 SER A O 1
ATOM 2091 N N . SER A 1 268 ? 13.754 1.640 -1.577 1.00 96.56 268 SER A N 1
ATOM 2092 C CA . SER A 1 268 ? 14.316 2.957 -1.874 1.00 96.56 268 SER A CA 1
ATOM 2093 C C . SER A 1 268 ? 13.235 3.897 -2.412 1.00 96.56 268 SER A C 1
ATOM 2095 O O . SER A 1 268 ? 12.257 3.454 -3.016 1.00 96.56 268 SER A O 1
ATOM 2097 N N . ALA A 1 269 ? 13.441 5.210 -2.277 1.00 97.19 269 ALA A N 1
ATOM 2098 C CA . ALA A 1 269 ? 12.539 6.211 -2.857 1.00 97.19 269 ALA A CA 1
ATOM 2099 C C . ALA A 1 269 ? 12.333 6.016 -4.375 1.00 97.19 269 ALA A C 1
ATOM 2101 O O . ALA A 1 269 ? 11.228 6.197 -4.881 1.00 97.19 269 ALA A O 1
ATOM 2102 N N . LEU A 1 270 ? 13.378 5.580 -5.094 1.00 95.88 270 LEU A N 1
ATOM 2103 C CA . LEU A 1 270 ? 13.303 5.285 -6.528 1.00 95.88 270 LEU A CA 1
ATOM 2104 C C . LEU A 1 270 ? 12.331 4.136 -6.833 1.00 95.88 270 LEU A C 1
ATOM 2106 O O . LEU A 1 270 ? 11.586 4.208 -7.807 1.00 95.88 270 LEU A O 1
ATOM 2110 N N . PHE A 1 271 ? 12.324 3.084 -6.010 1.00 96.19 271 PHE A N 1
ATOM 2111 C CA . PHE A 1 271 ? 11.399 1.965 -6.182 1.00 96.19 271 PHE A CA 1
ATOM 2112 C C . PHE A 1 271 ? 9.945 2.381 -5.923 1.00 96.19 271 PHE A C 1
ATOM 2114 O O . PHE A 1 271 ? 9.046 1.981 -6.664 1.00 96.19 271 PHE A O 1
ATOM 2121 N N . ASP A 1 272 ? 9.714 3.218 -4.912 1.00 97.44 272 ASP A N 1
ATOM 2122 C CA . ASP A 1 272 ? 8.376 3.722 -4.584 1.00 97.44 272 ASP A CA 1
ATOM 2123 C C . ASP A 1 272 ? 7.851 4.691 -5.660 1.00 97.44 272 ASP A C 1
ATOM 2125 O O . ASP A 1 272 ? 6.677 4.644 -6.020 1.00 97.44 272 ASP A O 1
ATOM 2129 N N . LEU A 1 273 ? 8.730 5.508 -6.258 1.00 97.06 273 LEU A N 1
ATOM 2130 C CA . LEU A 1 273 ? 8.390 6.338 -7.420 1.00 97.06 273 LEU A CA 1
ATOM 2131 C C . LEU A 1 273 ? 8.063 5.484 -8.653 1.00 97.06 273 LEU A C 1
ATOM 2133 O O . LEU A 1 273 ? 7.075 5.742 -9.337 1.00 97.06 273 LEU A O 1
ATOM 2137 N N . ALA A 1 274 ? 8.849 4.438 -8.924 1.00 96.19 274 ALA A N 1
ATOM 2138 C CA . ALA A 1 274 ? 8.546 3.499 -10.004 1.00 96.19 274 ALA A CA 1
ATOM 2139 C C . ALA A 1 274 ? 7.187 2.811 -9.785 1.00 96.19 274 ALA A C 1
ATOM 2141 O O . ALA A 1 274 ? 6.410 2.678 -10.725 1.00 96.19 274 ALA A O 1
ATOM 2142 N N . THR A 1 275 ? 6.879 2.454 -8.537 1.00 96.56 275 THR A N 1
ATOM 2143 C CA . THR A 1 275 ? 5.565 1.965 -8.097 1.00 96.56 275 THR A CA 1
ATOM 2144 C C . THR A 1 275 ? 4.456 2.987 -8.365 1.00 96.56 275 THR A C 1
ATOM 2146 O O . THR A 1 275 ? 3.412 2.619 -8.899 1.00 96.56 275 THR A O 1
ATOM 2149 N N . ALA A 1 276 ? 4.668 4.264 -8.041 1.00 97.19 276 ALA A N 1
ATOM 2150 C CA . ALA A 1 276 ? 3.694 5.323 -8.291 1.00 97.19 276 ALA A CA 1
ATOM 2151 C C . ALA A 1 276 ? 3.405 5.500 -9.791 1.00 97.19 276 ALA A C 1
ATOM 2153 O O . ALA A 1 276 ? 2.244 5.623 -10.184 1.00 97.19 276 ALA A O 1
ATOM 2154 N N . ILE A 1 277 ? 4.442 5.460 -10.631 1.00 96.50 277 ILE A N 1
ATOM 2155 C CA . ILE A 1 277 ? 4.312 5.532 -12.092 1.00 96.50 277 ILE A CA 1
ATOM 2156 C C . ILE A 1 277 ? 3.555 4.312 -12.621 1.00 96.50 277 ILE A C 1
ATOM 2158 O O . ILE A 1 277 ? 2.585 4.452 -13.363 1.00 96.50 277 ILE A O 1
ATOM 2162 N N . GLU A 1 278 ? 3.988 3.114 -12.232 1.00 94.94 278 GLU A N 1
ATOM 2163 C CA . GLU A 1 278 ? 3.429 1.853 -12.712 1.00 94.94 278 GLU A CA 1
ATOM 2164 C C . GLU A 1 278 ? 1.948 1.721 -12.360 1.00 94.94 278 GLU A C 1
ATOM 2166 O O . GLU A 1 278 ? 1.136 1.450 -13.242 1.00 94.94 278 GLU A O 1
ATOM 2171 N N . ARG A 1 279 ? 1.583 1.998 -11.106 1.00 93.81 279 ARG A N 1
ATOM 2172 C CA . ARG A 1 279 ? 0.208 1.831 -10.637 1.00 93.81 279 ARG A CA 1
ATOM 2173 C C . ARG A 1 279 ? -0.741 2.929 -11.101 1.00 93.81 279 ARG A C 1
ATOM 2175 O O . ARG A 1 279 ? -1.929 2.661 -11.161 1.00 93.81 279 ARG A O 1
ATOM 2182 N N . ASN A 1 280 ? -0.277 4.150 -11.380 1.00 95.31 280 ASN A N 1
ATOM 2183 C CA . ASN A 1 280 ? -1.180 5.274 -11.682 1.00 95.31 280 ASN A CA 1
ATOM 2184 C C . ASN A 1 280 ? -1.084 5.779 -13.119 1.00 95.31 280 ASN A C 1
ATOM 2186 O O . ASN A 1 280 ? -1.882 6.621 -13.501 1.00 95.31 280 ASN A O 1
ATOM 2190 N N . LEU A 1 281 ? -0.112 5.348 -13.922 1.00 94.88 281 LEU A N 1
ATOM 2191 C CA . LEU A 1 281 ? 0.022 5.863 -15.288 1.00 94.88 281 LEU A CA 1
ATOM 2192 C C . LEU A 1 281 ? -0.147 4.780 -16.348 1.00 94.88 281 LEU A C 1
ATOM 2194 O O . LEU A 1 281 ? -0.264 5.117 -17.524 1.00 94.88 281 LEU A O 1
ATOM 2198 N N . ILE A 1 282 ? -0.175 3.500 -15.965 1.00 92.94 282 ILE A N 1
ATOM 2199 C CA . ILE A 1 282 ? -0.322 2.382 -16.896 1.00 92.94 282 ILE A CA 1
ATOM 2200 C C . ILE A 1 282 ? -1.671 1.694 -16.643 1.00 92.94 282 ILE A C 1
ATOM 2202 O O . ILE A 1 282 ? -1.844 1.048 -15.612 1.00 92.94 282 ILE A O 1
ATOM 2206 N N . PRO A 1 283 ? -2.637 1.784 -17.577 1.00 89.69 283 PRO A N 1
ATOM 2207 C CA . PRO A 1 283 ? -3.951 1.174 -17.402 1.00 89.69 283 PRO A CA 1
ATOM 2208 C C . PRO A 1 283 ? -3.893 -0.329 -17.718 1.00 89.69 283 PRO A C 1
ATOM 2210 O O . PRO A 1 283 ? -4.386 -0.776 -18.757 1.00 89.69 283 PRO A O 1
ATOM 2213 N N . TRP A 1 284 ? -3.265 -1.113 -16.838 1.00 89.31 284 TRP A N 1
ATOM 2214 C CA . TRP A 1 284 ? -2.972 -2.537 -17.046 1.00 89.31 284 TRP A CA 1
ATOM 2215 C C . TRP A 1 284 ? -4.192 -3.378 -17.417 1.00 89.31 284 TRP A C 1
ATOM 2217 O O . TRP A 1 284 ? -4.095 -4.229 -18.296 1.00 89.31 284 TRP A O 1
ATOM 2227 N N . LEU A 1 285 ? -5.356 -3.086 -16.829 1.00 86.62 285 LEU A N 1
ATOM 2228 C CA . LEU A 1 285 ? -6.592 -3.835 -17.085 1.00 86.62 285 LEU A CA 1
ATOM 2229 C C . LEU A 1 285 ? -7.094 -3.720 -18.534 1.00 86.62 285 LEU A C 1
ATOM 2231 O O . LEU A 1 285 ? -7.929 -4.509 -18.961 1.00 86.62 285 LEU A O 1
ATOM 2235 N N . ARG A 1 286 ? -6.582 -2.768 -19.329 1.00 85.31 286 ARG A N 1
ATOM 2236 C CA . ARG A 1 286 ? -6.883 -2.703 -20.770 1.00 85.31 286 ARG A CA 1
ATOM 2237 C C . ARG A 1 286 ? -6.249 -3.840 -21.567 1.00 85.31 286 ARG A C 1
ATOM 2239 O O . ARG A 1 286 ? -6.722 -4.131 -22.664 1.00 85.31 286 ARG A O 1
ATOM 2246 N N . LEU A 1 287 ? -5.212 -4.484 -21.030 1.00 85.88 287 LEU A N 1
ATOM 2247 C CA . LEU A 1 287 ? -4.607 -5.651 -21.670 1.00 85.88 287 LEU A CA 1
ATOM 2248 C C . LEU A 1 287 ? -5.579 -6.840 -21.714 1.00 85.88 287 LEU A C 1
ATOM 2250 O O . LEU A 1 287 ? -5.529 -7.605 -22.671 1.00 85.88 287 LEU A O 1
ATOM 2254 N N . ASP A 1 288 ? -6.516 -6.938 -20.765 1.00 82.94 288 ASP A N 1
ATOM 2255 C CA . ASP A 1 288 ? -7.546 -7.990 -20.741 1.00 82.94 288 ASP A CA 1
ATOM 2256 C C . ASP A 1 288 ? -8.576 -7.845 -21.872 1.00 82.94 288 ASP A C 1
ATOM 2258 O O . ASP A 1 288 ? -9.294 -8.790 -22.191 1.00 82.94 288 ASP A O 1
ATOM 2262 N N . THR A 1 289 ? -8.662 -6.666 -22.496 1.00 81.38 289 THR A N 1
ATOM 2263 C CA . THR A 1 289 ? -9.571 -6.400 -23.623 1.00 81.38 289 THR A CA 1
ATOM 2264 C C . THR A 1 289 ? -8.861 -6.441 -24.978 1.00 81.38 289 THR A C 1
ATOM 2266 O O . THR A 1 289 ? -9.316 -5.785 -25.914 1.00 81.38 289 THR A O 1
ATOM 2269 N N . ASP A 1 290 ? -7.702 -7.110 -25.068 1.00 77.25 290 ASP A N 1
ATOM 2270 C CA . ASP A 1 290 ? -6.783 -7.089 -26.223 1.00 77.25 290 ASP A CA 1
ATOM 2271 C C . ASP A 1 290 ? -6.394 -5.664 -26.677 1.00 77.25 290 ASP A C 1
ATOM 2273 O O . ASP A 1 290 ? -5.914 -5.434 -27.793 1.00 77.25 290 ASP A O 1
ATOM 2277 N N . ALA A 1 291 ? -6.594 -4.671 -25.806 1.00 80.06 291 ALA A N 1
ATOM 2278 C CA . ALA A 1 291 ? -6.312 -3.280 -26.093 1.00 80.06 291 ALA A CA 1
ATOM 2279 C C . ALA A 1 291 ? -4.908 -2.928 -25.611 1.00 80.06 291 ALA A C 1
ATOM 2281 O O . ALA A 1 291 ? -4.365 -3.490 -24.660 1.00 80.06 291 ALA A O 1
ATOM 2282 N N . ARG A 1 292 ? -4.301 -1.928 -26.250 1.00 84.50 292 ARG A N 1
ATOM 2283 C CA . ARG A 1 292 ? -3.021 -1.404 -25.780 1.00 84.50 292 ARG A CA 1
ATOM 2284 C C . ARG A 1 292 ? -3.236 -0.624 -24.480 1.00 84.50 292 ARG A C 1
ATOM 2286 O O . ARG A 1 292 ? -4.006 0.337 -24.458 1.00 84.50 292 ARG A O 1
ATOM 2293 N N . ALA A 1 293 ? -2.492 -0.969 -23.431 1.00 87.56 293 ALA A N 1
ATOM 2294 C CA . ALA A 1 293 ? -2.364 -0.139 -22.235 1.00 87.56 293 ALA A CA 1
ATOM 2295 C C . ALA A 1 293 ? -1.494 1.092 -22.549 1.00 87.56 293 ALA A C 1
ATOM 2297 O O . ALA A 1 293 ? -0.285 1.107 -22.325 1.00 87.56 293 ALA A O 1
ATOM 2298 N N . GLN A 1 294 ? -2.094 2.106 -23.176 1.00 89.88 294 GLN A N 1
ATOM 2299 C CA . GLN A 1 294 ? -1.415 3.370 -23.447 1.00 89.88 294 GLN A CA 1
ATOM 2300 C C . GLN A 1 294 ? -1.202 4.126 -22.135 1.00 89.88 294 GLN A C 1
ATOM 2302 O O . GLN A 1 294 ? -2.165 4.397 -21.426 1.00 89.88 294 GLN A O 1
ATOM 2307 N N . ALA A 1 295 ? 0.054 4.450 -21.830 1.00 91.69 295 ALA A N 1
ATOM 2308 C CA . ALA A 1 295 ? 0.399 5.160 -20.608 1.00 91.69 295 ALA A CA 1
ATOM 2309 C C . ALA A 1 295 ? -0.015 6.642 -20.658 1.00 91.69 295 ALA A C 1
ATOM 2311 O O . ALA A 1 295 ? 0.125 7.296 -21.698 1.00 91.69 295 ALA A O 1
ATOM 2312 N N . GLU A 1 296 ? -0.448 7.179 -19.519 1.00 92.69 296 GLU A N 1
ATOM 2313 C CA . GLU A 1 296 ? -0.833 8.583 -19.327 1.00 92.69 296 GLU A CA 1
ATOM 2314 C C . GLU A 1 296 ? 0.401 9.477 -19.131 1.00 92.69 296 GLU A C 1
ATOM 2316 O O . GLU A 1 296 ? 0.658 10.026 -18.060 1.00 92.69 296 GLU A O 1
ATOM 2321 N N . LEU A 1 297 ? 1.202 9.629 -20.189 1.00 92.50 297 LEU A N 1
ATOM 2322 C CA . LEU A 1 297 ? 2.492 10.331 -20.123 1.00 92.50 297 LEU A CA 1
ATOM 2323 C C . LEU A 1 297 ? 2.379 11.803 -19.700 1.00 92.50 297 LEU A C 1
ATOM 2325 O O . LEU A 1 297 ? 3.319 12.334 -19.124 1.00 92.50 297 LEU A O 1
ATOM 2329 N N . ALA A 1 298 ? 1.240 12.459 -19.935 1.00 90.94 298 ALA A N 1
ATOM 2330 C CA . ALA A 1 298 ? 1.030 13.837 -19.489 1.00 90.94 298 ALA A CA 1
ATOM 2331 C C . ALA A 1 298 ? 1.044 13.972 -17.954 1.00 90.94 298 ALA A C 1
ATOM 2333 O O . ALA A 1 298 ? 1.387 15.028 -17.431 1.00 90.94 298 ALA A O 1
ATOM 2334 N N . GLN A 1 299 ? 0.677 12.909 -17.235 1.00 94.25 299 GLN A N 1
ATOM 2335 C CA . GLN A 1 299 ? 0.670 12.880 -15.773 1.00 94.25 299 GLN A CA 1
ATOM 2336 C C . GLN A 1 299 ? 2.053 12.577 -15.189 1.00 94.25 299 GLN A C 1
ATOM 2338 O O . GLN A 1 299 ? 2.279 12.864 -14.018 1.00 94.25 299 GLN A O 1
ATOM 2343 N N . LEU A 1 300 ? 2.979 12.044 -15.996 1.00 94.62 300 LEU A N 1
ATOM 2344 C CA . LEU A 1 300 ? 4.328 11.697 -15.552 1.00 94.62 300 LEU A CA 1
ATOM 2345 C C . LEU A 1 300 ? 5.112 12.924 -15.089 1.00 94.62 300 LEU A C 1
ATOM 2347 O O . LEU A 1 300 ? 5.727 12.866 -14.039 1.00 94.62 300 LEU A O 1
ATOM 2351 N N . ASP A 1 301 ? 5.051 14.032 -15.829 1.00 90.31 301 ASP A N 1
ATOM 2352 C CA . ASP A 1 301 ? 5.745 15.272 -15.446 1.00 90.31 301 ASP A CA 1
ATOM 2353 C C . ASP A 1 301 ? 5.115 15.947 -14.216 1.00 90.31 301 ASP A C 1
ATOM 2355 O O . ASP A 1 301 ? 5.724 16.814 -13.587 1.00 90.31 301 ASP A O 1
ATOM 2359 N N . ALA A 1 302 ? 3.857 15.615 -13.910 1.00 91.75 302 ALA A N 1
ATOM 2360 C CA . ALA A 1 302 ? 3.159 16.152 -12.752 1.00 91.75 302 ALA A CA 1
ATOM 2361 C C . ALA A 1 302 ? 3.484 15.379 -11.467 1.00 91.75 302 ALA A C 1
ATOM 2363 O O . ALA A 1 302 ? 3.476 16.005 -10.408 1.00 91.75 302 ALA A O 1
ATOM 2364 N N . LEU A 1 303 ? 3.722 14.067 -11.571 1.00 92.00 303 LEU A N 1
ATOM 2365 C CA . LEU A 1 303 ? 4.039 13.149 -10.472 1.00 92.00 303 LEU A CA 1
ATOM 2366 C C . LEU A 1 303 ? 5.492 13.308 -9.996 1.00 92.00 303 LEU A C 1
ATOM 2368 O O . LEU A 1 303 ? 5.676 13.369 -8.760 1.00 92.00 303 LEU A O 1
#